Protein AF-A0A534JUA4-F1 (afdb_monomer)

Structure (mmCIF, N/CA/C/O backbone):
data_AF-A0A534JUA4-F1
#
_entry.id   AF-A0A534JUA4-F1
#
loop_
_atom_site.group_PDB
_atom_site.id
_atom_site.type_symbol
_atom_site.label_atom_id
_atom_site.label_alt_id
_atom_site.label_comp_id
_atom_site.label_asym_id
_atom_site.label_entity_id
_atom_site.label_seq_id
_atom_site.pdbx_PDB_ins_code
_atom_site.Cartn_x
_atom_site.Cartn_y
_atom_site.Cartn_z
_atom_site.occupancy
_atom_site.B_iso_or_equiv
_atom_site.auth_seq_id
_atom_site.auth_comp_id
_atom_site.auth_asym_id
_atom_site.auth_atom_id
_atom_site.pdbx_PDB_model_num
ATOM 1 N N . MET A 1 1 ? 5.438 14.886 -28.479 1.00 72.62 1 MET A N 1
ATOM 2 C CA . MET A 1 1 ? 5.890 15.123 -27.089 1.00 72.62 1 MET A CA 1
ATOM 3 C C . MET A 1 1 ? 7.106 14.245 -26.799 1.00 72.62 1 MET A C 1
ATOM 5 O O . MET A 1 1 ? 7.189 13.175 -27.398 1.00 72.62 1 MET A O 1
ATOM 9 N N . PRO A 1 2 ? 8.069 14.677 -25.967 1.00 80.88 2 PRO A N 1
ATOM 10 C CA . PRO A 1 2 ? 9.257 13.882 -25.659 1.00 80.88 2 PRO A CA 1
ATOM 11 C C . PRO A 1 2 ? 8.906 12.645 -24.820 1.00 80.88 2 PRO A C 1
ATOM 13 O O . PRO A 1 2 ? 8.233 12.745 -23.797 1.00 80.88 2 PRO A O 1
ATOM 16 N N . THR A 1 3 ? 9.376 11.471 -25.246 1.00 84.75 3 THR A N 1
ATOM 17 C CA . THR A 1 3 ? 9.171 10.215 -24.513 1.00 84.75 3 THR A CA 1
ATOM 18 C C . THR A 1 3 ? 10.083 10.154 -23.291 1.00 84.75 3 THR A C 1
ATOM 20 O O . THR A 1 3 ? 11.308 10.143 -23.425 1.00 84.75 3 THR A O 1
ATOM 23 N N . ARG A 1 4 ? 9.481 10.049 -22.107 1.00 88.88 4 ARG A N 1
ATOM 24 C CA . ARG A 1 4 ? 10.175 9.833 -20.835 1.00 88.88 4 ARG A CA 1
ATOM 25 C C . ARG A 1 4 ? 10.671 8.388 -20.744 1.00 88.88 4 ARG A C 1
ATOM 27 O O . ARG A 1 4 ? 9.930 7.453 -21.040 1.00 88.88 4 ARG A O 1
ATOM 34 N N . ARG A 1 5 ? 11.939 8.185 -20.376 1.00 90.75 5 ARG A N 1
ATOM 35 C CA . ARG A 1 5 ? 12.562 6.850 -20.263 1.00 90.75 5 ARG A CA 1
ATOM 36 C C . ARG A 1 5 ? 13.295 6.715 -18.935 1.00 90.75 5 ARG A C 1
ATOM 38 O O . ARG A 1 5 ? 13.935 7.659 -18.495 1.00 90.75 5 ARG A O 1
ATOM 45 N N . SER A 1 6 ? 13.267 5.538 -18.316 1.00 93.81 6 SER A N 1
ATOM 46 C CA . SER A 1 6 ? 13.980 5.270 -17.058 1.00 93.81 6 SER A CA 1
ATOM 47 C C . SER A 1 6 ? 15.340 4.604 -17.281 1.00 93.81 6 SER A C 1
ATOM 49 O O . SER A 1 6 ? 15.489 3.737 -18.143 1.00 93.81 6 SER A O 1
ATOM 51 N N . CYS A 1 7 ? 16.326 4.945 -16.453 1.00 95.06 7 CYS A N 1
ATOM 52 C CA . CYS A 1 7 ? 17.638 4.300 -16.440 1.00 95.06 7 CYS A CA 1
ATOM 53 C C . CYS A 1 7 ? 17.582 2.913 -15.783 1.00 95.06 7 CYS A C 1
ATOM 55 O O . CYS A 1 7 ? 17.207 2.788 -14.618 1.00 95.06 7 CYS A O 1
ATOM 57 N N . SER A 1 8 ? 18.068 1.886 -16.481 1.00 94.00 8 SER A N 1
ATOM 58 C CA . SER A 1 8 ? 18.080 0.488 -16.030 1.00 94.00 8 SER A CA 1
ATOM 59 C C . SER A 1 8 ? 18.974 0.226 -14.811 1.00 94.00 8 SER A C 1
ATOM 61 O O . SER A 1 8 ? 18.826 -0.802 -14.160 1.00 94.00 8 SER A O 1
ATOM 63 N N . PHE A 1 9 ? 19.914 1.125 -14.496 1.00 95.06 9 PHE A N 1
ATOM 64 C CA . PHE A 1 9 ? 20.824 0.956 -13.357 1.00 95.06 9 PHE A CA 1
ATOM 65 C C . PHE A 1 9 ? 20.400 1.772 -12.133 1.00 95.06 9 PHE A C 1
ATOM 67 O O . PHE A 1 9 ? 20.195 1.221 -11.057 1.00 95.06 9 PHE A O 1
ATOM 74 N N . CYS A 1 10 ? 20.289 3.097 -12.266 1.00 93.44 10 CYS A N 1
ATOM 75 C CA . CYS A 1 10 ? 19.998 3.950 -11.114 1.00 93.44 10 CYS A CA 1
ATOM 76 C C . CYS A 1 10 ? 18.503 4.108 -10.819 1.00 93.44 10 CYS A C 1
ATOM 78 O O . CYS A 1 10 ? 18.167 4.445 -9.686 1.00 93.44 10 CYS A O 1
ATOM 80 N N . GLY A 1 11 ? 17.631 3.854 -11.800 1.00 91.88 11 GLY A N 1
ATOM 81 C CA . GLY A 1 11 ? 16.183 4.056 -11.702 1.00 91.88 11 GLY A CA 1
ATOM 82 C C . GLY A 1 11 ? 15.712 5.491 -11.958 1.00 91.88 11 GLY A C 1
ATOM 83 O O . GLY A 1 11 ? 14.512 5.718 -12.012 1.00 91.88 11 GLY A O 1
ATOM 84 N N . ASN A 1 12 ? 16.623 6.452 -12.149 1.00 91.81 12 ASN A N 1
ATOM 85 C CA . ASN A 1 12 ? 16.248 7.839 -12.441 1.00 91.81 12 ASN A CA 1
ATOM 86 C C . ASN A 1 12 ? 15.693 7.985 -13.862 1.00 91.81 12 ASN A C 1
ATOM 88 O O . ASN A 1 12 ? 16.069 7.233 -14.768 1.00 91.81 12 ASN A O 1
ATOM 92 N N . GLU A 1 13 ? 14.858 9.002 -14.052 1.00 92.31 13 GLU A N 1
ATOM 93 C CA . GLU A 1 13 ? 14.404 9.436 -15.367 1.00 92.31 13 GLU A CA 1
ATOM 94 C C . GLU A 1 13 ? 15.584 9.959 -16.205 1.00 92.31 13 GLU A C 1
ATOM 96 O O . GLU A 1 13 ? 16.518 10.582 -15.693 1.00 92.31 13 GLU A O 1
ATOM 101 N N . ILE A 1 14 ? 15.579 9.619 -17.490 1.00 92.88 14 ILE A N 1
ATOM 102 C CA . ILE A 1 14 ? 16.557 10.052 -18.479 1.00 92.88 14 ILE A CA 1
ATOM 103 C C . ILE A 1 14 ? 15.970 11.264 -19.191 1.00 92.88 14 ILE A C 1
ATOM 105 O O . ILE A 1 14 ? 14.904 11.162 -19.799 1.00 92.88 14 ILE A O 1
ATOM 109 N N . GLU A 1 15 ? 16.702 12.375 -19.149 1.00 89.56 15 GLU A N 1
ATOM 110 C CA . GLU A 1 15 ? 16.367 13.577 -19.909 1.00 89.56 15 GLU A CA 1
ATOM 111 C C . GLU A 1 15 ? 16.226 13.230 -21.405 1.00 89.56 15 GLU A C 1
ATOM 113 O O . GLU A 1 15 ? 17.128 12.590 -21.968 1.00 89.56 15 GLU A O 1
ATOM 118 N N . PRO A 1 16 ? 15.121 13.603 -22.074 1.00 91.25 16 PRO A N 1
ATOM 119 C CA . PRO A 1 16 ? 14.934 13.330 -23.493 1.00 91.25 16 PRO A CA 1
ATOM 120 C C . PRO A 1 16 ? 16.101 13.872 -24.329 1.00 91.25 16 PRO A C 1
ATOM 122 O O . PRO A 1 16 ? 16.577 14.984 -24.134 1.00 91.25 16 PRO A O 1
ATOM 125 N N . GLY A 1 17 ? 16.593 13.054 -25.262 1.00 88.81 17 GLY A N 1
ATOM 126 C CA . GLY A 1 17 ? 17.782 13.376 -26.062 1.00 88.81 17 GLY A CA 1
ATOM 127 C C . GLY A 1 17 ? 19.120 13.099 -25.363 1.00 88.81 17 GLY A C 1
ATOM 128 O O . GLY A 1 17 ? 20.167 13.237 -25.989 1.00 88.81 17 GLY A O 1
ATOM 129 N N . THR A 1 18 ? 19.105 12.648 -24.105 1.00 89.81 18 THR A N 1
ATOM 130 C CA . THR A 1 18 ? 20.302 12.265 -23.344 1.00 89.81 18 THR A CA 1
ATOM 131 C C . THR A 1 18 ? 20.335 10.756 -23.080 1.00 89.81 18 THR A C 1
ATOM 133 O O . THR A 1 18 ? 19.339 10.043 -23.190 1.00 89.81 18 THR A O 1
ATOM 136 N N . GLY A 1 19 ? 21.512 10.249 -22.715 1.00 90.94 19 GLY A N 1
ATOM 137 C CA . GLY A 1 19 ? 21.714 8.862 -22.313 1.00 90.94 19 GLY A CA 1
ATOM 138 C C . GLY A 1 19 ? 22.232 7.969 -23.437 1.00 90.94 19 GLY A C 1
ATOM 139 O O . GLY A 1 19 ? 22.626 8.426 -24.507 1.00 90.94 19 GLY A O 1
ATOM 140 N N . LYS A 1 20 ? 22.311 6.668 -23.153 1.00 92.56 20 LYS A N 1
ATOM 141 C CA . LYS A 1 20 ? 22.813 5.647 -24.081 1.00 92.56 20 LYS A CA 1
ATOM 142 C C . LYS A 1 20 ? 21.958 4.393 -24.001 1.00 92.56 20 LYS A C 1
ATOM 144 O O . LYS A 1 20 ? 21.591 3.963 -22.909 1.00 92.56 20 LYS A O 1
ATOM 149 N N . MET A 1 21 ? 21.702 3.791 -25.155 1.00 94.31 21 MET A N 1
ATOM 150 C CA . MET A 1 21 ? 21.074 2.481 -25.268 1.00 94.31 21 MET A CA 1
ATOM 151 C C . MET A 1 21 ? 22.160 1.439 -25.532 1.00 94.31 21 MET A C 1
ATOM 153 O O . MET A 1 21 ? 22.978 1.605 -26.433 1.00 94.31 21 MET A O 1
ATOM 157 N N . PHE A 1 22 ? 22.188 0.386 -24.728 1.00 94.69 22 PHE A N 1
ATOM 158 C CA . PHE A 1 22 ? 23.098 -0.738 -24.883 1.00 94.69 22 PHE A CA 1
ATOM 159 C C . PHE A 1 22 ? 22.281 -2.010 -25.058 1.00 94.69 22 PHE A C 1
ATOM 161 O O . PHE A 1 22 ? 21.467 -2.346 -24.202 1.00 94.69 22 PHE A O 1
ATOM 168 N N . ILE A 1 23 ? 22.506 -2.710 -26.162 1.00 95.44 23 ILE A N 1
ATOM 169 C CA . ILE A 1 23 ? 21.806 -3.947 -26.499 1.00 95.44 23 ILE A CA 1
ATOM 170 C C . ILE A 1 23 ? 22.792 -5.089 -26.290 1.00 95.44 23 ILE A C 1
ATOM 172 O O . ILE A 1 23 ? 23.900 -5.071 -26.830 1.00 95.44 23 ILE A O 1
ATOM 176 N N . ARG A 1 24 ? 22.416 -6.066 -25.470 1.00 94.00 24 ARG A N 1
ATOM 177 C CA . ARG A 1 24 ? 23.224 -7.271 -25.285 1.00 94.00 24 ARG A CA 1
ATOM 178 C C . ARG A 1 24 ? 23.037 -8.247 -26.447 1.00 94.00 24 ARG A C 1
ATOM 180 O O . ARG A 1 24 ? 22.079 -8.157 -27.203 1.00 94.00 24 ARG A O 1
ATOM 187 N N . LYS A 1 25 ? 23.934 -9.234 -26.545 1.00 94.94 25 LYS A N 1
ATOM 188 C CA . LYS A 1 25 ? 23.868 -10.304 -27.559 1.00 94.94 25 LYS A CA 1
ATOM 189 C C . LYS A 1 25 ? 22.566 -11.117 -27.499 1.00 94.94 25 LYS A C 1
ATOM 191 O O . LYS A 1 25 ? 22.116 -11.603 -28.522 1.00 94.94 25 LYS A O 1
ATOM 196 N N . ASP A 1 26 ? 21.970 -11.233 -26.317 1.00 95.38 26 ASP A N 1
ATOM 197 C CA . ASP A 1 26 ? 20.676 -11.876 -26.053 1.00 95.38 26 ASP A CA 1
ATOM 198 C C . ASP A 1 26 ? 19.458 -11.006 -26.421 1.00 95.38 26 ASP A C 1
ATOM 200 O O . ASP A 1 26 ? 18.326 -11.421 -26.211 1.00 95.38 26 ASP A O 1
ATOM 204 N N . GLY A 1 27 ? 19.663 -9.795 -26.950 1.00 94.44 27 GLY A N 1
ATOM 205 C CA . GLY A 1 27 ? 18.584 -8.868 -27.304 1.00 94.44 27 GLY A CA 1
ATOM 206 C C . GLY A 1 27 ? 18.078 -8.012 -26.140 1.00 94.44 27 GLY A C 1
ATOM 207 O O . GLY A 1 27 ? 17.308 -7.080 -26.361 1.00 94.44 27 GLY A O 1
ATOM 208 N N . THR A 1 28 ? 18.543 -8.253 -24.909 1.00 94.00 28 THR A N 1
ATOM 209 C CA . THR A 1 28 ? 18.190 -7.424 -23.748 1.00 94.00 28 THR A CA 1
ATOM 210 C C . THR A 1 28 ? 18.669 -5.983 -23.936 1.00 94.00 28 THR A C 1
ATOM 212 O O . THR A 1 28 ? 19.861 -5.732 -24.145 1.00 94.00 28 THR A O 1
ATOM 215 N N . VAL A 1 29 ? 17.741 -5.030 -23.815 1.00 95.00 29 VAL A N 1
ATOM 216 C CA . VAL A 1 29 ? 18.000 -3.593 -23.963 1.00 95.00 29 VAL A CA 1
ATOM 217 C C . VAL A 1 29 ? 18.197 -2.945 -22.594 1.00 95.00 29 VAL A C 1
ATOM 219 O O . VAL A 1 29 ? 17.333 -3.015 -21.724 1.00 95.00 29 VAL A O 1
ATOM 222 N N . PHE A 1 30 ? 19.319 -2.252 -22.420 1.00 94.56 30 PHE A N 1
ATOM 223 C CA . PHE A 1 30 ? 19.604 -1.426 -21.252 1.00 94.56 30 PHE A CA 1
ATOM 224 C C . PHE A 1 30 ? 19.698 0.047 -21.628 1.00 94.56 30 PHE A C 1
ATOM 226 O O . PHE A 1 30 ? 20.390 0.428 -22.571 1.00 94.56 30 PHE A O 1
ATOM 233 N N . LEU A 1 31 ? 19.031 0.889 -20.845 1.00 95.44 31 LEU A N 1
ATOM 234 C CA . LEU A 1 31 ? 19.052 2.340 -20.980 1.00 95.44 31 LEU A CA 1
ATOM 235 C C . LEU A 1 31 ? 19.869 2.940 -19.836 1.00 95.44 31 LEU A C 1
ATOM 237 O O . LEU A 1 31 ? 19.619 2.662 -18.664 1.00 95.44 31 LEU A O 1
ATOM 241 N N . PHE A 1 32 ? 20.843 3.782 -20.161 1.00 96.00 32 PHE A N 1
ATOM 242 C CA . PHE A 1 32 ? 21.716 4.423 -19.184 1.00 96.00 32 PHE A CA 1
ATOM 243 C C . PHE A 1 32 ? 21.595 5.942 -19.257 1.00 96.00 32 PHE A C 1
ATOM 245 O O . PHE A 1 32 ? 21.777 6.521 -20.324 1.00 96.00 32 PHE A O 1
ATOM 252 N N . CYS A 1 33 ? 21.383 6.599 -18.113 1.00 94.75 33 CYS A N 1
ATOM 253 C CA . CYS A 1 33 ? 21.399 8.065 -18.030 1.00 94.75 33 CYS A CA 1
ATOM 254 C C . CYS A 1 33 ? 22.810 8.659 -18.186 1.00 94.75 33 CYS A C 1
ATOM 256 O O . CYS A 1 33 ? 22.963 9.782 -18.646 1.00 94.75 33 CYS A O 1
ATOM 258 N N . SER A 1 34 ? 23.858 7.922 -17.793 1.00 94.00 34 SER A N 1
ATOM 259 C CA . SER A 1 34 ? 25.238 8.419 -17.777 1.00 94.00 34 SER A CA 1
ATOM 260 C C . SER A 1 34 ? 26.276 7.302 -17.898 1.00 94.00 34 SER A C 1
ATOM 262 O O . SER A 1 34 ? 26.004 6.127 -17.625 1.00 94.00 34 SER A O 1
ATOM 264 N N . HIS A 1 35 ? 27.515 7.679 -18.235 1.00 94.31 35 HIS A N 1
ATOM 265 C CA . HIS A 1 35 ? 28.651 6.751 -18.298 1.00 94.31 35 HIS A CA 1
ATOM 266 C C . HIS A 1 35 ? 28.963 6.092 -16.940 1.00 94.31 35 HIS A C 1
ATOM 268 O O . HIS A 1 35 ? 29.442 4.956 -16.900 1.00 94.31 35 HIS A O 1
ATOM 274 N N . LYS A 1 36 ? 28.630 6.757 -15.822 1.00 94.00 36 LYS A N 1
ATOM 275 C CA . LYS A 1 36 ? 28.733 6.192 -14.467 1.00 94.00 36 LYS A CA 1
ATOM 276 C C . LYS A 1 36 ? 27.858 4.948 -14.318 1.00 94.00 36 LYS A C 1
ATOM 278 O O . LYS A 1 36 ? 28.317 3.938 -13.791 1.00 94.00 36 LYS A O 1
ATOM 283 N N . CYS A 1 37 ? 26.614 5.006 -14.789 1.00 95.44 37 CYS A N 1
ATOM 284 C CA . CYS A 1 37 ? 25.688 3.875 -14.726 1.00 95.44 37 CYS A CA 1
ATOM 285 C C . CYS A 1 37 ? 26.141 2.730 -15.637 1.00 95.44 37 CYS A C 1
ATOM 287 O O . CYS A 1 37 ? 26.177 1.579 -15.208 1.00 95.44 37 CYS A O 1
ATOM 289 N N . GLN A 1 38 ? 26.578 3.061 -16.855 1.00 95.12 38 GLN A N 1
ATOM 290 C CA . GLN A 1 38 ? 27.098 2.081 -17.808 1.00 95.12 38 GLN A CA 1
ATOM 291 C C . GLN A 1 38 ? 28.329 1.344 -17.261 1.00 95.12 38 GLN A C 1
ATOM 293 O O . GLN A 1 38 ? 28.382 0.119 -17.295 1.00 95.12 38 GLN A O 1
ATOM 298 N N . SER A 1 39 ? 29.314 2.073 -16.730 1.00 95.88 39 SER A N 1
ATOM 299 C CA . SER A 1 39 ? 30.548 1.470 -16.214 1.00 95.88 39 SER A CA 1
ATOM 300 C C . SER A 1 39 ? 30.298 0.616 -14.971 1.00 95.88 39 SER A C 1
ATOM 302 O O . SER A 1 39 ? 30.873 -0.463 -14.855 1.00 95.88 39 SER A O 1
ATOM 304 N N . ASN A 1 40 ? 29.409 1.046 -14.069 1.00 95.50 40 ASN A N 1
ATOM 305 C CA . ASN A 1 40 ? 29.069 0.243 -12.894 1.00 95.50 40 ASN A CA 1
ATOM 306 C C . ASN A 1 40 ? 28.395 -1.080 -13.269 1.00 95.50 40 ASN A C 1
ATOM 308 O O . ASN A 1 40 ? 28.746 -2.103 -12.689 1.00 95.50 40 ASN A O 1
ATOM 312 N N . MET A 1 41 ? 27.476 -1.070 -14.239 1.00 94.25 41 MET A N 1
ATOM 313 C CA . MET A 1 41 ? 26.764 -2.285 -14.636 1.00 94.25 41 MET A CA 1
ATOM 314 C C . MET A 1 41 ? 27.603 -3.193 -15.543 1.00 94.25 41 MET A C 1
ATOM 316 O O . MET A 1 41 ? 27.669 -4.391 -15.303 1.00 94.25 41 MET A O 1
ATOM 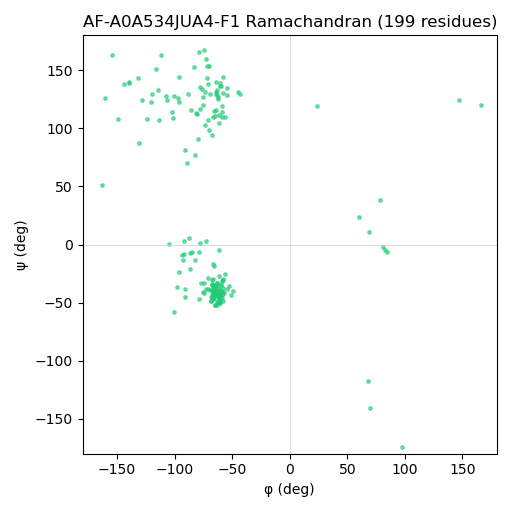320 N N . LEU A 1 42 ? 28.252 -2.637 -16.572 1.00 93.31 42 LEU A N 1
ATOM 321 C CA . LEU A 1 42 ? 28.912 -3.432 -17.616 1.00 93.31 42 LEU A CA 1
ATOM 322 C C . LEU A 1 42 ? 30.377 -3.754 -17.316 1.00 93.31 42 LEU A C 1
ATOM 324 O O . LEU A 1 42 ? 30.829 -4.842 -17.645 1.00 93.31 42 LEU A O 1
ATOM 328 N N . LYS A 1 43 ? 31.132 -2.813 -16.732 1.00 92.81 43 LYS A N 1
ATOM 329 C CA . LYS A 1 43 ? 32.568 -3.014 -16.461 1.00 92.81 43 LYS A CA 1
ATOM 330 C C . LYS A 1 43 ? 32.799 -3.603 -15.075 1.00 92.81 43 LYS A C 1
ATOM 332 O O . LYS A 1 43 ? 33.599 -4.512 -14.923 1.00 92.81 43 LYS A O 1
ATOM 337 N N . LEU A 1 44 ? 32.107 -3.066 -14.070 1.00 94.19 44 LEU A N 1
ATOM 338 C CA . LEU A 1 44 ? 32.290 -3.463 -12.670 1.00 94.19 44 LEU A CA 1
ATOM 339 C C . LEU A 1 44 ? 31.322 -4.563 -12.214 1.00 94.19 44 LEU A C 1
ATOM 341 O O . LEU A 1 44 ? 31.465 -5.046 -11.096 1.00 94.19 44 LEU A O 1
ATOM 345 N N . GLY A 1 45 ? 30.319 -4.922 -13.024 1.00 93.00 45 GLY A N 1
ATOM 346 C CA . GLY A 1 45 ? 29.350 -5.970 -12.686 1.00 93.00 45 GLY A CA 1
ATOM 347 C C . GLY A 1 45 ? 28.541 -5.693 -11.414 1.00 93.00 45 GLY A C 1
ATOM 348 O O . GLY A 1 45 ? 28.068 -6.625 -10.766 1.00 93.00 45 GLY A O 1
ATOM 349 N N . ARG A 1 46 ? 28.395 -4.424 -11.008 1.00 94.94 46 ARG A N 1
ATOM 350 C CA . ARG A 1 46 ? 27.643 -4.076 -9.798 1.00 94.94 46 ARG A CA 1
ATOM 351 C C . ARG A 1 46 ? 26.156 -4.302 -10.029 1.00 94.94 46 ARG A C 1
ATOM 353 O O . ARG A 1 46 ? 25.605 -3.905 -11.052 1.00 94.94 46 ARG A O 1
ATOM 360 N N . VAL A 1 47 ? 25.493 -4.864 -9.025 1.00 93.56 47 VAL A N 1
ATOM 361 C CA . VAL A 1 47 ? 24.040 -5.034 -9.023 1.00 93.56 47 VAL A CA 1
ATOM 362 C C . VAL A 1 47 ? 23.392 -3.776 -8.425 1.00 93.56 47 VAL A C 1
ATOM 364 O O . VAL A 1 47 ? 23.782 -3.365 -7.324 1.00 93.56 47 VAL A O 1
ATOM 367 N N . PRO A 1 48 ? 22.386 -3.160 -9.084 1.00 93.88 48 PRO A N 1
ATOM 368 C CA . PRO A 1 48 ? 21.674 -1.994 -8.553 1.00 93.88 48 PRO A CA 1
ATOM 369 C C . PRO A 1 48 ? 21.173 -2.209 -7.124 1.00 93.88 48 PRO A C 1
ATOM 371 O O . PRO A 1 48 ? 21.387 -1.378 -6.250 1.00 93.88 48 PRO A O 1
ATOM 374 N N . ARG A 1 49 ? 20.614 -3.392 -6.851 1.00 92.38 49 ARG A N 1
ATOM 375 C CA . ARG A 1 49 ? 20.070 -3.780 -5.544 1.00 92.38 49 ARG A CA 1
ATOM 376 C C . ARG A 1 49 ? 21.069 -3.678 -4.385 1.00 92.38 49 ARG A C 1
ATOM 378 O O . ARG A 1 49 ? 20.633 -3.509 -3.255 1.00 92.38 49 ARG A O 1
ATOM 385 N N . TRP A 1 50 ? 22.374 -3.761 -4.642 1.00 93.00 50 TRP A N 1
ATOM 386 C CA . TRP A 1 50 ? 23.430 -3.643 -3.624 1.00 93.00 50 TRP A CA 1
ATOM 387 C C . TRP A 1 50 ? 24.155 -2.296 -3.655 1.00 93.00 50 TRP A C 1
ATOM 389 O O . TRP A 1 50 ? 25.078 -2.066 -2.880 1.00 93.00 50 TRP A O 1
ATOM 399 N N . THR A 1 51 ? 23.761 -1.395 -4.555 1.00 94.44 51 THR A N 1
ATOM 400 C CA . THR A 1 51 ? 24.438 -0.118 -4.767 1.00 94.44 51 THR A CA 1
ATOM 401 C C . THR A 1 51 ? 23.659 1.009 -4.067 1.00 94.44 51 THR A C 1
ATOM 403 O O . THR A 1 51 ? 22.606 1.399 -4.581 1.00 94.44 51 THR A O 1
ATOM 406 N N . PRO A 1 52 ? 24.162 1.593 -2.954 1.00 91.12 52 PRO A N 1
ATOM 407 C CA . PRO A 1 52 ? 23.357 2.403 -2.025 1.00 91.12 52 PRO A CA 1
ATOM 408 C C . PRO A 1 52 ? 22.650 3.626 -2.614 1.00 91.12 52 PRO A C 1
ATOM 410 O O . PRO A 1 52 ? 21.592 4.040 -2.145 1.00 91.12 52 PRO A O 1
ATOM 413 N N . TRP A 1 53 ? 23.242 4.224 -3.647 1.00 90.56 53 TRP A N 1
ATOM 414 C CA . TRP A 1 53 ? 22.735 5.444 -4.273 1.00 90.56 53 TRP A CA 1
ATOM 415 C C . TRP A 1 53 ? 21.670 5.190 -5.345 1.00 90.56 53 TRP A C 1
ATOM 417 O O . TRP A 1 53 ? 21.099 6.144 -5.866 1.00 90.56 53 TRP A O 1
ATOM 427 N N . THR A 1 54 ? 21.408 3.932 -5.701 1.00 94.06 54 THR A N 1
ATOM 428 C CA . THR A 1 54 ? 20.376 3.593 -6.686 1.00 94.06 54 THR A CA 1
ATOM 429 C C . THR A 1 54 ? 19.000 3.535 -6.031 1.00 94.06 54 THR A C 1
ATOM 431 O O . THR A 1 54 ? 18.862 3.198 -4.852 1.00 94.06 54 THR A O 1
ATOM 434 N N . GLN A 1 55 ? 17.953 3.801 -6.811 1.00 93.62 55 GLN A N 1
ATOM 435 C CA . GLN A 1 55 ? 16.582 3.645 -6.330 1.00 93.62 55 GLN A CA 1
ATOM 436 C C . GLN A 1 55 ? 16.258 2.185 -5.984 1.00 93.62 55 GLN A C 1
ATOM 438 O O . GLN A 1 55 ? 15.531 1.929 -5.029 1.00 93.62 55 GLN A O 1
ATOM 443 N N . ALA A 1 56 ? 16.836 1.219 -6.708 1.00 91.88 56 ALA A N 1
ATOM 444 C CA . ALA A 1 56 ? 16.641 -0.207 -6.445 1.00 91.88 56 ALA A CA 1
ATOM 445 C C . ALA A 1 56 ? 17.121 -0.615 -5.041 1.00 91.88 56 ALA A C 1
ATOM 447 O O . ALA A 1 56 ? 16.434 -1.371 -4.357 1.00 91.88 56 ALA A O 1
ATOM 448 N N . PHE A 1 57 ? 18.262 -0.083 -4.589 1.00 93.69 57 PHE A N 1
ATOM 449 C CA . PHE A 1 57 ? 18.735 -0.294 -3.220 1.00 93.69 57 PHE A CA 1
ATOM 450 C C . PHE A 1 57 ? 17.800 0.347 -2.194 1.00 93.69 57 PHE A C 1
ATOM 452 O O . PHE A 1 57 ? 17.432 -0.300 -1.219 1.00 93.69 57 PHE A O 1
ATOM 459 N N . ARG A 1 58 ? 17.377 1.598 -2.420 1.00 91.94 58 ARG A N 1
ATOM 460 C CA . ARG A 1 58 ? 16.456 2.303 -1.512 1.00 91.94 58 ARG A CA 1
ATOM 461 C C . ARG A 1 58 ? 15.135 1.548 -1.339 1.00 91.94 58 ARG A C 1
ATOM 463 O O . ARG A 1 58 ? 14.700 1.348 -0.209 1.00 91.94 58 ARG A O 1
ATOM 470 N N . ARG A 1 59 ? 14.573 1.038 -2.443 1.00 89.62 59 ARG A N 1
ATOM 471 C CA . ARG A 1 59 ? 13.376 0.179 -2.451 1.00 89.62 59 ARG A CA 1
ATOM 472 C C . ARG A 1 59 ? 13.600 -1.124 -1.681 1.00 89.62 59 ARG A C 1
ATOM 474 O O . ARG A 1 59 ? 12.773 -1.486 -0.856 1.00 89.62 59 ARG A O 1
ATOM 481 N N . ALA A 1 60 ? 14.730 -1.801 -1.897 1.00 88.69 60 ALA A N 1
ATOM 482 C CA . ALA A 1 60 ? 15.061 -3.034 -1.177 1.00 88.69 60 ALA A CA 1
ATOM 483 C C . ALA A 1 60 ? 15.309 -2.811 0.327 1.00 88.69 60 ALA A C 1
ATOM 485 O O . ALA A 1 60 ? 15.057 -3.707 1.124 1.00 88.69 60 ALA A O 1
ATOM 486 N N . ALA A 1 61 ? 15.787 -1.626 0.710 1.00 86.62 61 ALA A N 1
ATOM 487 C CA . ALA A 1 61 ? 16.042 -1.232 2.093 1.00 86.62 61 ALA A CA 1
ATOM 488 C C . ALA A 1 61 ? 14.812 -0.630 2.805 1.00 86.62 61 ALA A C 1
ATOM 490 O O . ALA A 1 61 ? 14.955 -0.120 3.915 1.00 86.62 61 ALA A O 1
ATOM 491 N N . GLY A 1 62 ? 13.632 -0.619 2.171 1.00 82.25 62 GLY A N 1
ATOM 492 C CA . GLY A 1 62 ? 12.408 -0.037 2.739 1.00 82.25 62 GLY A CA 1
ATOM 493 C C . GLY A 1 62 ? 12.429 1.491 2.877 1.00 82.25 62 GLY A C 1
ATOM 494 O O . GLY A 1 62 ? 11.546 2.066 3.503 1.00 82.25 62 GLY A O 1
ATOM 495 N N . ARG A 1 63 ? 13.422 2.173 2.292 1.00 68.50 63 ARG A N 1
ATOM 496 C CA . ARG A 1 63 ? 13.517 3.638 2.278 1.00 68.50 63 ARG A CA 1
ATOM 497 C C . ARG A 1 63 ? 12.827 4.156 1.022 1.00 68.50 63 ARG A C 1
ATOM 499 O O . ARG A 1 63 ? 13.478 4.399 0.007 1.00 68.50 63 ARG A O 1
ATOM 506 N N . VAL A 1 64 ? 11.506 4.270 1.059 1.00 58.81 64 VAL A N 1
ATOM 507 C CA . VAL A 1 64 ? 10.745 4.891 -0.030 1.00 58.81 64 VAL A CA 1
ATOM 508 C C . VAL A 1 64 ? 10.887 6.408 0.103 1.00 58.81 64 VAL A C 1
ATOM 510 O O . VAL A 1 64 ? 10.494 6.983 1.108 1.00 58.81 64 VAL A O 1
ATOM 513 N N . THR A 1 65 ? 11.494 7.059 -0.887 1.00 46.34 65 THR A N 1
ATOM 514 C CA . THR A 1 65 ? 11.328 8.503 -1.092 1.00 46.34 65 THR A CA 1
ATOM 515 C C . THR A 1 65 ? 10.067 8.681 -1.934 1.00 46.34 65 THR A C 1
ATOM 517 O O . THR A 1 65 ? 10.046 8.191 -3.062 1.00 46.34 65 THR A O 1
ATOM 520 N N . GLU A 1 66 ? 9.033 9.323 -1.386 1.00 44.19 66 GLU A N 1
ATOM 521 C CA . GLU A 1 66 ? 7.709 9.546 -2.007 1.00 44.19 66 GLU A CA 1
ATOM 522 C C . GLU A 1 66 ? 7.731 10.379 -3.308 1.00 44.19 66 GLU A C 1
ATOM 524 O O . GLU A 1 66 ? 6.719 10.513 -3.987 1.00 44.19 66 GLU A O 1
ATOM 529 N N . GLU A 1 67 ? 8.879 10.904 -3.727 1.00 45.66 67 GLU A N 1
ATOM 530 C CA . GLU A 1 67 ? 8.992 11.775 -4.898 1.00 45.66 67 GLU A CA 1
ATOM 531 C C . GLU A 1 67 ? 9.239 10.982 -6.192 1.00 45.66 67 GLU A C 1
ATOM 533 O O . GLU A 1 67 ? 10.331 11.004 -6.759 1.00 45.66 67 GLU A O 1
ATOM 538 N N . ALA A 1 68 ? 8.230 10.241 -6.653 1.00 42.84 68 ALA A N 1
ATOM 539 C CA . ALA A 1 68 ? 8.114 9.808 -8.052 1.00 42.84 68 ALA A CA 1
ATOM 540 C C . ALA A 1 68 ? 6.682 9.350 -8.384 1.00 42.84 68 ALA A C 1
ATOM 542 O O . ALA A 1 68 ? 6.483 8.260 -8.915 1.00 42.84 68 ALA A O 1
ATOM 543 N N . VAL A 1 69 ? 5.676 10.171 -8.078 1.00 39.59 69 VAL A N 1
ATOM 544 C CA . VAL A 1 69 ? 4.353 10.053 -8.706 1.00 39.59 69 VAL A CA 1
ATOM 545 C C . VAL A 1 69 ? 3.935 11.438 -9.183 1.00 39.59 69 VAL A C 1
ATOM 547 O O . VAL A 1 69 ? 3.279 12.187 -8.471 1.00 39.59 69 VAL A O 1
ATOM 550 N N . VAL A 1 70 ? 4.334 11.787 -10.406 1.00 34.44 70 VAL A N 1
ATOM 551 C CA . VAL A 1 70 ? 3.572 12.748 -11.205 1.00 34.44 70 VAL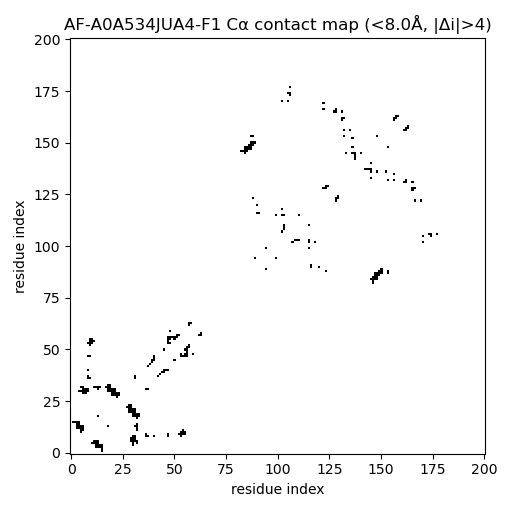 A CA 1
ATOM 552 C C . VAL A 1 70 ? 3.246 12.061 -12.521 1.00 34.44 70 VAL A C 1
ATOM 554 O O . VAL A 1 70 ? 4.114 11.772 -13.343 1.00 34.44 70 VAL A O 1
ATOM 557 N N . VAL A 1 71 ? 1.968 11.729 -12.632 1.00 37.62 71 VAL A N 1
ATOM 558 C CA . VAL A 1 71 ? 1.281 11.175 -13.791 1.00 37.62 71 VAL A CA 1
ATOM 559 C C . VAL A 1 71 ? 1.407 12.148 -14.966 1.00 37.62 71 VAL A C 1
ATOM 561 O O . VAL A 1 71 ? 1.193 13.344 -14.800 1.00 37.62 71 VAL A O 1
ATOM 564 N N . THR A 1 72 ? 1.695 11.638 -16.162 1.00 33.16 72 THR A N 1
ATOM 565 C CA . THR A 1 72 ? 1.106 12.203 -17.385 1.00 33.16 72 THR A CA 1
ATOM 566 C C . THR A 1 72 ? 0.492 11.058 -18.176 1.00 33.16 72 THR A C 1
ATOM 568 O O . THR A 1 72 ? 1.128 10.030 -18.404 1.00 33.16 72 THR A O 1
ATOM 571 N N . GLU A 1 73 ? -0.795 11.236 -18.453 1.00 48.25 73 GLU A N 1
ATOM 572 C CA . GLU A 1 73 ? -1.715 10.343 -19.142 1.00 48.25 73 GLU A CA 1
ATOM 573 C C . GLU A 1 73 ? -1.270 10.049 -20.580 1.00 48.25 73 GLU A C 1
ATOM 575 O O . GLU A 1 73 ? -0.800 10.942 -21.278 1.00 48.25 73 GLU A O 1
ATOM 580 N N . GLU A 1 74 ? -1.406 8.789 -21.000 1.00 39.12 74 GLU A N 1
ATOM 581 C CA . GLU A 1 74 ? -2.234 8.325 -22.131 1.00 39.12 74 GLU A CA 1
ATOM 582 C C . GLU A 1 74 ? -1.839 6.875 -22.482 1.00 39.12 74 GLU A C 1
ATOM 584 O O . GLU A 1 74 ? -0.684 6.552 -22.759 1.00 39.12 74 GLU A O 1
ATOM 589 N N . ALA A 1 75 ? -2.820 5.976 -22.383 1.00 45.94 75 ALA A N 1
ATOM 590 C CA . ALA A 1 75 ? -2.700 4.529 -22.570 1.00 45.94 75 ALA A CA 1
ATOM 591 C C . ALA A 1 75 ? -2.545 4.141 -24.065 1.00 45.94 75 ALA A C 1
ATOM 593 O O . ALA A 1 75 ? -2.822 4.961 -24.939 1.00 45.94 75 ALA A O 1
ATOM 594 N N . PRO A 1 76 ? -2.165 2.885 -24.394 1.00 46.94 76 PRO A N 1
ATOM 595 C CA . PRO A 1 76 ? -3.180 1.829 -24.385 1.00 46.94 76 PRO A CA 1
ATOM 596 C C . PRO A 1 76 ? -2.723 0.474 -23.813 1.00 46.94 76 PRO A C 1
ATOM 598 O O . PRO A 1 76 ? -1.633 -0.021 -24.079 1.00 46.94 76 PRO A O 1
ATOM 601 N N . VAL A 1 77 ? -3.653 -0.098 -23.042 1.00 45.47 77 VAL A N 1
ATOM 602 C CA . VAL A 1 77 ? -3.976 -1.516 -22.810 1.00 45.47 77 VAL A CA 1
ATOM 603 C C . VAL A 1 77 ? -2.895 -2.578 -23.051 1.00 45.47 77 VAL A C 1
ATOM 605 O O . VAL A 1 77 ? -2.527 -2.851 -24.184 1.00 45.47 77 VAL A O 1
ATOM 608 N N . LEU A 1 78 ? -2.549 -3.305 -21.982 1.00 37.12 78 LEU A N 1
ATOM 609 C CA . LEU A 1 78 ? -2.676 -4.767 -21.900 1.00 37.12 78 LEU A CA 1
ATOM 610 C C . LEU A 1 78 ? -2.668 -5.186 -20.414 1.00 37.12 78 LEU A C 1
ATOM 612 O O . LEU A 1 78 ? -1.815 -4.782 -19.631 1.00 37.12 78 LEU A O 1
ATOM 616 N N . ALA A 1 79 ? -3.713 -5.927 -20.058 1.00 39.28 79 ALA A N 1
ATOM 617 C CA . ALA A 1 79 ? -4.130 -6.410 -18.747 1.00 39.28 79 ALA A CA 1
ATOM 618 C C . ALA A 1 79 ? -3.024 -6.976 -17.836 1.00 39.28 79 ALA A C 1
ATOM 620 O O . ALA A 1 79 ? -2.355 -7.915 -18.241 1.00 39.28 79 ALA A O 1
ATOM 621 N N . GLU A 1 80 ? -2.970 -6.495 -16.585 1.00 33.41 80 GLU A N 1
ATOM 622 C CA . GLU A 1 80 ? -3.276 -7.275 -15.367 1.00 33.41 80 GLU A CA 1
ATOM 623 C C . GLU A 1 80 ? -3.851 -6.312 -14.306 1.00 33.41 80 GLU A C 1
ATOM 625 O O . GLU A 1 80 ? -3.172 -5.422 -13.797 1.00 33.41 80 GLU A O 1
ATOM 630 N N . GLY A 1 81 ? -5.157 -6.420 -14.043 1.00 33.06 81 GLY A N 1
ATOM 631 C CA . GLY A 1 81 ? -5.898 -5.503 -13.180 1.00 33.06 81 GLY A CA 1
ATOM 632 C C . GLY A 1 81 ? -5.718 -5.799 -11.694 1.00 33.06 81 GLY A C 1
ATOM 633 O O . GLY A 1 81 ? -6.275 -6.766 -11.180 1.00 33.06 81 GLY A O 1
ATOM 634 N N . ALA A 1 82 ? -5.052 -4.896 -10.978 1.00 32.94 82 ALA A N 1
ATOM 635 C CA . ALA A 1 82 ? -5.413 -4.614 -9.595 1.00 32.94 82 ALA A CA 1
ATOM 636 C C . ALA A 1 82 ? -6.626 -3.675 -9.638 1.00 32.94 82 ALA A C 1
ATOM 638 O O . ALA A 1 82 ? -6.483 -2.461 -9.757 1.00 32.94 82 ALA A O 1
ATOM 639 N N . ALA A 1 83 ? -7.830 -4.248 -9.634 1.00 40.19 83 ALA A N 1
ATOM 640 C CA . ALA A 1 83 ? -9.049 -3.482 -9.422 1.00 40.19 83 ALA A CA 1
ATOM 641 C C . ALA A 1 83 ? -8.962 -2.847 -8.027 1.00 40.19 83 ALA A C 1
ATOM 643 O O . ALA A 1 83 ? -9.077 -3.542 -7.017 1.00 40.19 83 ALA A O 1
ATOM 644 N N . GLU A 1 84 ? -8.688 -1.548 -7.966 1.00 51.38 84 GLU A N 1
ATOM 645 C CA . GLU A 1 84 ? -8.709 -0.790 -6.722 1.00 51.38 84 GLU A CA 1
ATOM 646 C C . GLU A 1 84 ? -10.169 -0.724 -6.247 1.00 51.38 84 GLU A C 1
ATOM 648 O O . GLU A 1 84 ? -10.976 0.068 -6.731 1.00 51.38 84 GLU A O 1
ATOM 653 N N . VAL A 1 85 ? -10.555 -1.655 -5.368 1.00 63.53 85 VAL A N 1
ATOM 654 C CA . VAL A 1 85 ? -11.912 -1.715 -4.815 1.00 63.53 85 VAL A CA 1
ATOM 655 C C . VAL A 1 85 ? -12.144 -0.454 -3.990 1.00 63.53 85 VAL A C 1
ATOM 657 O O . VAL A 1 85 ? -11.477 -0.230 -2.978 1.00 63.53 85 VAL A O 1
ATOM 660 N N . THR A 1 86 ? -13.093 0.375 -4.419 1.00 66.56 86 THR A N 1
ATOM 661 C CA . THR A 1 86 ? -13.422 1.625 -3.726 1.00 66.56 86 THR A CA 1
ATOM 662 C C . THR A 1 86 ? -14.345 1.310 -2.549 1.00 66.56 86 THR A C 1
ATOM 664 O O . THR A 1 86 ? -15.471 0.856 -2.742 1.00 66.56 86 THR A O 1
ATOM 667 N N . ILE A 1 87 ? -13.859 1.502 -1.318 1.00 73.56 87 ILE A N 1
ATOM 668 C CA . ILE A 1 87 ? -14.612 1.231 -0.083 1.00 73.56 87 ILE A CA 1
ATOM 669 C C . ILE A 1 87 ? -15.122 2.559 0.487 1.00 73.56 87 ILE A C 1
ATOM 671 O O . ILE A 1 87 ? -14.336 3.386 0.955 1.00 73.56 87 ILE A O 1
ATOM 675 N N . GLU A 1 88 ? -16.439 2.755 0.501 1.00 68.19 88 GLU A N 1
ATOM 676 C CA . GLU A 1 88 ? -17.080 3.917 1.121 1.00 68.19 88 GLU A CA 1
ATOM 677 C C . GLU A 1 88 ? -17.248 3.708 2.627 1.00 68.19 88 GLU A C 1
ATOM 679 O O . GLU A 1 88 ? -18.325 3.416 3.151 1.00 68.19 88 GLU A O 1
ATOM 684 N N . THR A 1 89 ? -16.152 3.860 3.365 1.00 69.06 89 THR A N 1
ATOM 685 C CA . THR A 1 89 ? -16.213 3.884 4.828 1.00 69.06 89 THR A CA 1
ATOM 686 C C . THR A 1 89 ? -16.708 5.238 5.339 1.00 69.06 89 THR A C 1
ATOM 688 O O . THR A 1 89 ? -16.197 6.272 4.891 1.00 69.06 89 THR A O 1
ATOM 691 N N . PRO A 1 90 ? -17.630 5.265 6.318 1.00 67.38 90 PRO A N 1
ATOM 692 C CA . PRO A 1 90 ? -18.091 6.511 6.918 1.00 67.38 90 PRO A CA 1
ATOM 693 C C . PRO A 1 90 ? -16.945 7.226 7.643 1.00 67.38 90 PRO A C 1
ATOM 695 O O . PRO A 1 90 ? -16.267 6.616 8.461 1.00 67.38 90 PRO A O 1
ATOM 698 N N . ARG A 1 91 ? -16.726 8.517 7.372 1.00 62.53 91 ARG A N 1
ATOM 699 C CA . ARG A 1 91 ? -15.698 9.335 8.043 1.00 62.53 91 ARG A CA 1
ATOM 700 C C . ARG A 1 91 ? -16.346 10.463 8.845 1.00 62.53 91 ARG A C 1
ATOM 702 O O . ARG A 1 91 ? -17.407 10.965 8.482 1.00 62.53 91 ARG A O 1
ATOM 709 N N . GLY A 1 92 ? -15.697 10.891 9.926 1.00 66.19 92 GLY A N 1
ATOM 710 C CA . GLY A 1 92 ? -16.124 12.056 10.704 1.00 66.19 92 GLY A CA 1
ATOM 711 C C . GLY A 1 92 ? -17.449 11.851 11.451 1.00 66.19 92 GLY A C 1
ATOM 712 O O . GLY A 1 92 ? -17.546 11.010 12.339 1.00 66.19 92 GLY A O 1
ATOM 713 N N . LYS A 1 93 ? -18.482 12.643 11.125 1.00 59.34 93 LYS A N 1
ATOM 714 C CA . LYS A 1 93 ? -19.806 12.598 11.791 1.00 59.34 93 LYS A CA 1
ATOM 715 C C . LYS A 1 93 ? -20.593 11.308 11.556 1.00 59.34 93 LYS A C 1
ATOM 717 O O . LYS A 1 93 ? -21.505 11.037 12.326 1.00 59.34 93 LYS A O 1
ATOM 722 N N . ASP A 1 94 ? -20.224 10.525 10.552 1.00 68.56 94 ASP A N 1
ATOM 723 C CA . ASP A 1 94 ? -20.929 9.304 10.164 1.00 68.56 94 ASP A CA 1
ATOM 724 C C . ASP A 1 94 ? -20.401 8.024 10.829 1.00 68.56 94 ASP A C 1
ATOM 726 O O . ASP A 1 94 ? -20.878 6.932 10.508 1.00 68.56 94 ASP A O 1
ATOM 730 N N . ILE A 1 95 ? -19.412 8.128 11.724 1.00 77.62 95 ILE A N 1
ATOM 731 C CA . ILE A 1 95 ? -18.892 6.970 12.461 1.00 77.62 95 ILE A CA 1
ATOM 732 C C . ILE A 1 95 ? -20.030 6.382 13.314 1.00 77.62 95 ILE A C 1
ATOM 734 O O . ILE A 1 95 ? -20.654 7.121 14.079 1.00 77.62 95 ILE A O 1
ATOM 738 N N . PRO A 1 96 ? -20.319 5.071 13.212 1.00 79.88 96 PRO A N 1
ATOM 739 C CA . PRO A 1 96 ? -21.348 4.441 14.033 1.00 79.88 96 PRO A CA 1
ATOM 740 C C . PRO A 1 96 ? -21.067 4.618 15.530 1.00 79.88 96 PRO A C 1
ATOM 742 O O . PRO A 1 96 ? -19.966 4.297 15.983 1.00 79.88 96 PRO A O 1
ATOM 745 N N . ALA A 1 97 ? -22.078 5.066 16.286 1.00 80.31 97 ALA A N 1
ATOM 746 C CA . ALA A 1 97 ? -21.973 5.343 17.723 1.00 80.31 97 ALA A CA 1
ATOM 747 C C . ALA A 1 97 ? -21.442 4.137 18.522 1.00 80.31 97 ALA A C 1
ATOM 749 O O . ALA A 1 97 ? -20.586 4.283 19.388 1.00 80.31 97 ALA A O 1
ATOM 750 N N . ASP A 1 98 ? -21.851 2.922 18.143 1.00 80.94 98 ASP A N 1
ATOM 751 C CA . ASP A 1 98 ? -21.365 1.688 18.770 1.00 80.94 98 ASP A CA 1
ATOM 752 C C . ASP A 1 98 ? -19.831 1.562 18.700 1.00 80.94 98 ASP A C 1
ATOM 754 O O . ASP A 1 98 ? -19.184 1.153 19.662 1.00 80.94 98 ASP A O 1
ATOM 758 N N . LEU A 1 99 ? -19.227 1.912 17.557 1.00 82.62 99 LEU A N 1
ATOM 759 C CA . LEU A 1 99 ? -17.779 1.808 17.350 1.00 82.62 99 LEU A CA 1
ATOM 760 C C . LEU A 1 99 ? -17.039 2.914 18.104 1.00 82.62 99 LEU A C 1
ATOM 762 O O . LEU A 1 99 ? -16.010 2.635 18.722 1.00 82.62 99 LEU A O 1
ATOM 766 N N . SER A 1 100 ? -17.563 4.144 18.086 1.00 81.38 100 SER A N 1
ATOM 767 C CA . SER A 1 100 ? -16.977 5.257 18.839 1.00 81.38 100 SER A CA 1
ATOM 768 C C . SER A 1 100 ? -17.009 5.003 20.345 1.00 81.38 100 SER A C 1
ATOM 770 O O . SER A 1 100 ? -15.996 5.201 21.011 1.00 81.38 100 SER A O 1
ATOM 772 N N . ASP A 1 101 ? -18.114 4.471 20.867 1.00 83.12 101 ASP A N 1
ATOM 773 C CA . ASP A 1 101 ? -18.274 4.194 22.296 1.00 83.12 101 ASP A CA 1
ATOM 774 C C . ASP A 1 101 ? -17.337 3.075 22.769 1.00 83.12 101 ASP A C 1
ATOM 776 O O . ASP A 1 101 ? -16.836 3.101 23.895 1.00 83.12 101 ASP A O 1
ATOM 780 N N . LEU A 1 102 ? -17.073 2.078 21.915 1.00 84.38 102 LEU A N 1
ATOM 781 C CA . LEU A 1 102 ? -16.104 1.019 22.208 1.00 84.38 102 LEU A CA 1
ATOM 782 C C . LEU A 1 102 ? -14.659 1.538 22.216 1.00 84.38 102 LEU A C 1
ATOM 784 O O . LEU A 1 102 ? -13.865 1.098 23.053 1.00 84.38 102 LEU A O 1
ATOM 788 N N . ILE A 1 103 ? -14.318 2.441 21.292 1.00 85.38 103 ILE A N 1
ATOM 789 C CA . ILE A 1 103 ? -13.000 3.088 21.230 1.00 85.38 103 ILE A CA 1
ATOM 790 C C . ILE A 1 103 ? -12.776 3.924 22.492 1.00 85.38 103 ILE A C 1
ATOM 792 O O . ILE A 1 103 ? -11.756 3.744 23.159 1.00 85.38 103 ILE A O 1
ATOM 796 N N . ASP A 1 104 ? -13.744 4.769 22.850 1.00 83.62 104 ASP A N 1
ATOM 797 C CA . ASP A 1 104 ? -13.674 5.649 24.020 1.00 83.62 104 ASP A CA 1
ATOM 798 C C . ASP A 1 104 ? -13.549 4.844 25.326 1.00 83.62 104 ASP A C 1
ATOM 800 O O . ASP A 1 104 ? -12.584 4.991 26.075 1.00 83.62 10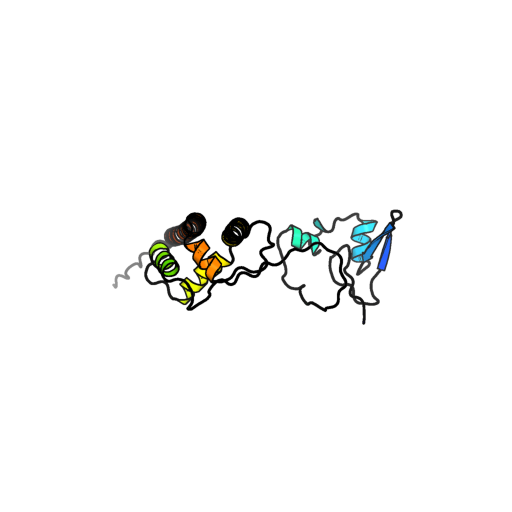4 ASP A O 1
ATOM 804 N N . LYS A 1 105 ? -14.420 3.849 25.547 1.00 83.12 105 LYS A N 1
ATOM 805 C CA . LYS A 1 105 ? -14.368 3.012 26.762 1.00 83.12 105 LYS A CA 1
ATOM 806 C C . LYS A 1 105 ? -13.051 2.259 26.947 1.00 83.12 105 LYS A C 1
ATOM 808 O O . LYS A 1 105 ? -12.663 1.992 28.084 1.00 83.12 105 LYS A O 1
ATOM 813 N N . ARG A 1 106 ? -12.400 1.827 25.860 1.00 79.19 106 ARG A N 1
ATOM 814 C CA . ARG A 1 106 ? -11.249 0.909 25.934 1.00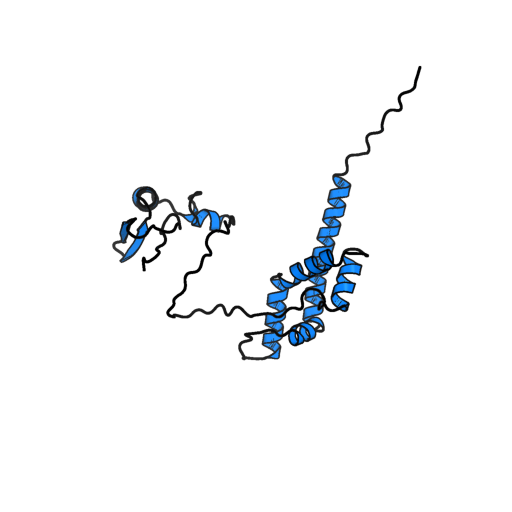 79.19 106 ARG A CA 1
ATOM 815 C C . ARG A 1 106 ? -9.904 1.624 25.855 1.00 79.19 106 ARG A C 1
ATOM 817 O O . ARG A 1 106 ? -8.976 1.188 26.532 1.00 79.19 106 ARG A O 1
ATOM 824 N N . LEU A 1 107 ? -9.779 2.684 25.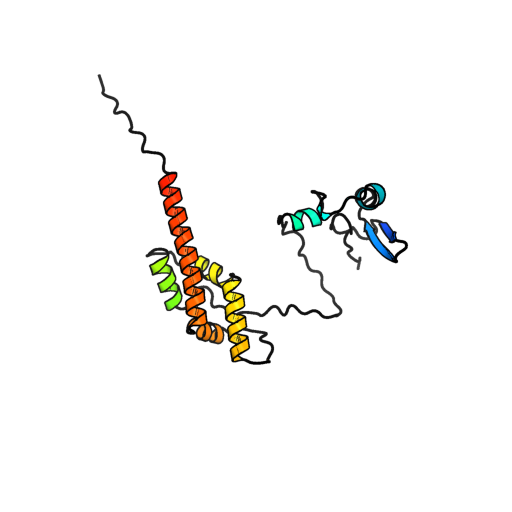055 1.00 77.94 107 LEU A N 1
ATOM 825 C CA . LEU A 1 107 ? -8.516 3.415 24.874 1.00 77.94 107 LEU A CA 1
ATOM 826 C C . LEU A 1 107 ? -8.361 4.611 25.826 1.00 77.94 107 LEU A C 1
ATOM 828 O O . LEU A 1 107 ? -7.242 5.092 26.002 1.00 77.94 107 LEU A O 1
ATOM 832 N N . GLY A 1 108 ? -9.437 5.023 26.499 1.00 70.75 108 GLY A N 1
ATOM 833 C CA . GLY A 1 108 ? -9.416 5.998 27.585 1.00 70.75 108 GLY A CA 1
ATOM 834 C C . GLY A 1 108 ? -10.706 6.819 27.587 1.00 70.75 108 GLY A C 1
ATOM 835 O O . GLY A 1 108 ? -10.998 7.415 26.555 1.00 70.75 108 GLY A O 1
ATOM 836 N N . PRO A 1 109 ? -11.463 6.869 28.698 1.00 67.56 109 PRO A N 1
ATOM 837 C CA . PRO A 1 109 ? -12.660 7.702 28.766 1.00 67.56 109 PRO A CA 1
ATOM 838 C C . PRO A 1 109 ? -12.278 9.174 28.547 1.00 67.56 109 PRO A C 1
ATOM 840 O O . PRO A 1 109 ? -11.265 9.624 29.086 1.00 67.56 109 PRO A O 1
ATOM 843 N N . ASP A 1 110 ? -13.070 9.886 27.742 1.00 64.19 110 ASP A N 1
ATOM 844 C CA . ASP A 1 110 ? -12.878 11.285 27.319 1.00 64.19 110 ASP A CA 1
ATOM 845 C C . ASP A 1 110 ? -11.842 11.504 26.198 1.00 64.19 110 ASP A C 1
ATOM 847 O O . ASP A 1 110 ? -11.110 12.504 26.169 1.00 64.19 110 ASP A O 1
ATOM 851 N N . LEU A 1 111 ? -11.788 10.602 25.211 1.00 72.69 111 LEU A N 1
ATOM 852 C CA . LEU A 1 111 ? -11.037 10.875 23.987 1.00 72.69 111 LEU A CA 1
ATOM 853 C C . LEU A 1 111 ? -11.655 12.068 23.242 1.00 72.69 111 LEU A C 1
ATOM 855 O O . LEU A 1 111 ? -12.839 12.086 22.906 1.00 72.69 111 LEU A O 1
ATOM 859 N N . SER A 1 112 ? -10.828 13.059 22.891 1.00 80.25 112 SER A N 1
ATOM 860 C CA . SER A 1 112 ? -11.283 14.130 22.003 1.00 80.25 112 SER A CA 1
ATOM 861 C C . SER A 1 112 ? -11.772 13.543 20.675 1.00 80.25 112 SER A C 1
ATOM 863 O O . SER A 1 112 ? -11.187 12.596 20.138 1.00 80.25 112 SER A O 1
ATOM 865 N N . ARG A 1 113 ? -12.818 14.144 20.101 1.00 76.19 113 ARG A N 1
ATOM 866 C CA . ARG A 1 113 ? -13.401 13.715 18.820 1.00 76.19 113 ARG A CA 1
ATOM 867 C C . ARG A 1 113 ? -12.349 13.532 17.717 1.00 76.19 113 ARG A C 1
ATOM 869 O O . ARG A 1 113 ? -12.409 12.566 16.967 1.00 76.19 113 ARG A O 1
ATOM 876 N N . GLY A 1 114 ? -11.356 14.421 17.654 1.00 81.62 114 GLY A N 1
ATOM 877 C CA . GLY A 1 114 ? -10.268 14.326 16.678 1.00 81.62 114 GLY A CA 1
ATOM 878 C C . GLY A 1 114 ? -9.347 13.122 16.901 1.00 81.62 114 GLY A C 1
ATOM 879 O O . GLY A 1 114 ? -8.881 12.523 15.937 1.00 81.62 114 GLY A O 1
ATOM 880 N N . ASN A 1 115 ? -9.102 12.724 18.153 1.00 83.44 115 ASN A N 1
ATOM 881 C CA . ASN A 1 115 ? -8.347 11.503 18.441 1.00 83.44 115 ASN A CA 1
ATOM 882 C C . ASN A 1 115 ? -9.161 10.255 18.087 1.00 83.44 115 ASN A C 1
ATOM 884 O O . ASN A 1 115 ? -8.610 9.317 17.519 1.00 83.44 115 ASN A O 1
ATOM 888 N N . LEU A 1 116 ? -10.468 10.267 18.348 1.00 83.69 116 LEU A N 1
ATOM 889 C CA . LEU A 1 116 ? -11.365 9.177 17.967 1.00 83.69 116 LEU A CA 1
ATOM 890 C C . LEU A 1 116 ? -11.403 8.972 16.445 1.00 83.69 116 LEU A C 1
ATOM 892 O O . LEU A 1 116 ? -11.265 7.847 15.967 1.00 83.69 116 LEU A O 1
ATOM 896 N N . GLU A 1 117 ? -11.514 10.059 15.677 1.00 83.88 117 GLU A N 1
ATOM 897 C CA . GLU A 1 117 ? -11.489 10.022 14.209 1.00 83.88 117 GLU A CA 1
ATOM 898 C C . GLU A 1 117 ? -10.148 9.503 13.661 1.00 83.88 117 GLU A C 1
ATOM 900 O O . GLU A 1 117 ? -10.136 8.775 12.665 1.00 83.88 117 GLU A O 1
ATOM 905 N N . ARG A 1 118 ? -9.025 9.811 14.325 1.00 85.12 118 ARG A N 1
ATOM 906 C CA . ARG A 1 118 ? -7.703 9.264 13.973 1.00 85.12 118 ARG A CA 1
ATOM 907 C C . ARG A 1 118 ? -7.637 7.758 14.190 1.00 85.12 118 ARG A C 1
ATOM 909 O O . ARG A 1 118 ? -7.330 7.042 13.247 1.00 85.12 118 ARG A O 1
ATOM 916 N N . TYR A 1 119 ? -8.013 7.273 15.374 1.00 87.75 119 TYR A N 1
ATOM 917 C CA . TYR A 1 119 ? -8.026 5.834 15.651 1.00 87.75 119 TYR A CA 1
ATOM 918 C C . TYR A 1 119 ? -8.946 5.078 14.689 1.00 87.75 119 TYR A C 1
ATOM 920 O O . TYR A 1 119 ? -8.585 4.020 14.180 1.00 87.75 119 TYR A O 1
ATOM 928 N N . PHE A 1 120 ? -10.119 5.630 14.379 1.00 87.19 120 PHE A N 1
ATOM 929 C CA . PHE A 1 120 ? -11.008 5.026 13.392 1.00 87.19 120 PHE A CA 1
ATOM 930 C C . PHE A 1 120 ? -10.400 5.021 11.975 1.00 87.19 120 PHE A C 1
ATOM 932 O O . PHE A 1 120 ? -10.520 4.032 11.252 1.00 87.19 120 PHE A O 1
ATOM 939 N N . SER A 1 121 ? -9.699 6.087 11.581 1.00 86.12 121 SER A N 1
ATOM 940 C CA . SER A 1 121 ? -8.990 6.148 10.293 1.00 86.12 121 SER A CA 1
ATOM 941 C C . SER A 1 121 ? -7.834 5.144 10.221 1.00 86.12 121 SER A C 1
ATOM 943 O O . SER A 1 121 ? -7.631 4.511 9.184 1.00 86.12 121 SER A O 1
ATOM 945 N N . ASP A 1 122 ? -7.120 4.930 11.326 1.00 88.88 122 ASP A N 1
ATOM 946 C CA . ASP A 1 122 ? -6.064 3.919 11.438 1.00 88.88 122 ASP A CA 1
ATOM 947 C C . ASP A 1 122 ? -6.631 2.497 11.310 1.00 88.88 122 ASP A C 1
ATOM 949 O O . ASP A 1 122 ? -6.027 1.632 10.678 1.00 88.88 122 ASP A O 1
ATOM 953 N N . PHE A 1 123 ? -7.825 2.248 11.855 1.00 89.50 123 PHE A N 1
ATOM 954 C CA . PHE A 1 123 ? -8.524 0.976 11.668 1.00 89.50 123 PHE A CA 1
ATOM 955 C C . PHE A 1 123 ? -8.885 0.729 10.200 1.00 89.50 123 PHE A C 1
ATOM 957 O O . PHE A 1 123 ? -8.560 -0.320 9.644 1.00 89.50 123 PHE A O 1
ATOM 964 N N . VAL A 1 124 ? -9.540 1.704 9.566 1.00 88.06 124 VAL A N 1
ATOM 965 C CA . VAL A 1 124 ? -10.013 1.600 8.177 1.00 88.06 124 VAL A CA 1
ATOM 966 C C . VAL A 1 124 ? -8.855 1.540 7.176 1.00 88.06 124 VAL A C 1
ATOM 968 O O . VAL A 1 124 ? -8.962 0.901 6.129 1.00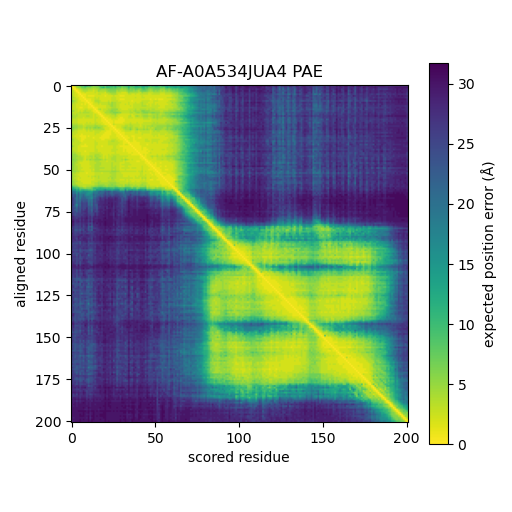 88.06 124 VAL A O 1
ATOM 971 N N . SER A 1 125 ? -7.727 2.178 7.484 1.00 87.50 125 SER A N 1
ATOM 972 C CA . SER A 1 125 ? -6.518 2.092 6.662 1.00 87.50 125 SER A CA 1
ATOM 973 C C . SER A 1 125 ? -5.730 0.794 6.870 1.00 87.50 125 SER A C 1
ATOM 975 O O . SER A 1 125 ? -4.794 0.534 6.110 1.00 87.50 125 SER A O 1
ATOM 977 N N . GLY A 1 126 ? -6.120 -0.050 7.829 1.00 87.50 126 GLY A N 1
ATOM 978 C CA . GLY A 1 126 ? -5.484 -1.332 8.110 1.00 87.50 126 GLY A CA 1
ATOM 979 C C . GLY A 1 126 ? -5.752 -2.405 7.049 1.00 87.50 126 GLY A C 1
ATOM 980 O O . GLY A 1 126 ? -6.850 -2.535 6.507 1.00 87.50 126 GLY A O 1
ATOM 981 N N . ASP A 1 127 ? -4.743 -3.233 6.782 1.00 86.69 127 ASP A N 1
ATOM 982 C CA . ASP A 1 127 ? -4.838 -4.357 5.838 1.00 86.69 127 ASP A CA 1
ATOM 983 C C . ASP A 1 127 ? -5.790 -5.469 6.327 1.00 86.69 127 ASP A C 1
ATOM 985 O O . ASP A 1 127 ? -6.547 -6.058 5.554 1.00 86.69 127 ASP A O 1
ATOM 989 N N . THR A 1 128 ? -5.844 -5.695 7.642 1.00 87.38 128 THR A N 1
ATOM 990 C CA . THR A 1 128 ? -6.733 -6.686 8.275 1.00 87.38 128 THR A CA 1
ATOM 991 C C . THR A 1 128 ? -8.213 -6.340 8.112 1.00 87.38 128 THR A C 1
ATOM 993 O O . THR A 1 128 ? -9.047 -7.229 7.935 1.00 87.38 128 THR A O 1
ATOM 996 N N . PHE A 1 129 ? -8.548 -5.047 8.137 1.00 90.62 129 PHE A N 1
ATOM 997 C CA . PHE A 1 129 ? -9.887 -4.564 7.819 1.00 90.62 129 PHE A CA 1
ATOM 998 C C . PHE A 1 129 ? -10.217 -4.841 6.349 1.00 90.62 129 PHE A C 1
ATOM 1000 O O . PHE A 1 129 ? -11.229 -5.483 6.066 1.00 90.62 129 PHE A O 1
ATOM 1007 N N . ARG A 1 130 ? -9.338 -4.420 5.426 1.00 87.06 130 ARG A N 1
ATOM 1008 C CA . ARG A 1 130 ? -9.551 -4.573 3.977 1.00 87.06 130 ARG A CA 1
ATOM 1009 C C . ARG A 1 130 ? -9.742 -6.030 3.570 1.00 87.06 130 ARG A C 1
ATOM 1011 O O . ARG A 1 130 ? -10.699 -6.358 2.878 1.00 87.06 130 ARG A O 1
ATOM 1018 N N . THR A 1 131 ? -8.871 -6.920 4.027 1.00 88.31 131 THR A N 1
ATOM 1019 C CA . THR A 1 131 ? -8.956 -8.351 3.698 1.00 88.31 131 THR A CA 1
ATOM 1020 C C . THR A 1 131 ? -10.233 -8.997 4.241 1.00 88.31 131 THR A C 1
ATOM 1022 O O . THR A 1 131 ? -10.869 -9.783 3.537 1.00 88.31 131 THR A O 1
ATOM 1025 N N . SER A 1 132 ? -10.663 -8.623 5.451 1.00 90.75 132 SER A N 1
ATOM 1026 C CA . SER A 1 132 ? -11.899 -9.132 6.056 1.00 90.75 132 SER A CA 1
ATOM 1027 C C . SER A 1 132 ? -13.157 -8.644 5.342 1.00 90.75 132 SER A C 1
ATOM 1029 O O . SER A 1 132 ? -14.014 -9.457 4.993 1.00 90.75 132 SER A O 1
ATOM 1031 N N . ILE A 1 133 ? -13.271 -7.336 5.082 1.00 88.50 133 ILE A N 1
ATOM 1032 C CA . ILE A 1 133 ? -14.467 -6.786 4.436 1.00 88.50 133 ILE A CA 1
ATOM 1033 C C . ILE A 1 133 ? -14.599 -7.294 3.000 1.00 88.50 133 ILE A C 1
ATOM 1035 O O . ILE A 1 133 ? -15.688 -7.698 2.609 1.00 88.50 133 ILE A O 1
ATOM 1039 N N . LEU A 1 134 ? -13.495 -7.386 2.249 1.00 86.94 134 LEU A N 1
ATOM 1040 C CA . LEU A 1 134 ? -13.497 -7.925 0.886 1.00 86.94 134 LEU A CA 1
ATOM 1041 C C . LEU A 1 134 ? -13.808 -9.428 0.852 1.00 86.94 134 LEU A C 1
ATOM 1043 O O . LEU A 1 134 ? -14.534 -9.896 -0.025 1.00 86.94 134 LEU A O 1
ATOM 1047 N N . GLY A 1 135 ? -13.288 -10.200 1.811 1.00 87.75 135 GLY A N 1
ATOM 1048 C CA . GLY A 1 135 ? -13.620 -11.619 1.943 1.00 87.75 135 GLY A CA 1
ATOM 1049 C C . GLY A 1 135 ? -15.107 -11.835 2.234 1.00 87.75 135 GLY A C 1
ATOM 1050 O O . GLY A 1 135 ? -15.753 -12.686 1.615 1.00 87.75 135 GLY A O 1
ATOM 1051 N N . TRP A 1 136 ? -15.666 -11.022 3.128 1.00 89.06 136 TRP A N 1
ATOM 1052 C CA . TRP A 1 136 ? -17.076 -11.074 3.495 1.00 89.06 136 TRP A CA 1
ATOM 1053 C C . TRP A 1 136 ? -18.000 -10.632 2.351 1.00 89.06 136 TRP A C 1
ATOM 1055 O O . TRP A 1 136 ? -18.970 -11.332 2.045 1.00 89.06 136 TRP A O 1
ATOM 1065 N N . THR A 1 137 ? -17.692 -9.527 1.664 1.00 86.38 137 THR A N 1
ATOM 1066 C CA . THR A 1 137 ? -18.495 -9.055 0.523 1.00 86.38 137 THR A CA 1
ATOM 1067 C C . THR A 1 137 ? -18.447 -10.040 -0.639 1.00 86.38 137 THR A C 1
ATOM 1069 O O . THR A 1 137 ? -19.491 -10.339 -1.217 1.00 86.38 137 THR A O 1
ATOM 1072 N N . LYS A 1 138 ? -17.287 -10.646 -0.927 1.00 86.06 138 LYS A N 1
ATOM 1073 C CA . LYS A 1 138 ? -17.163 -11.717 -1.930 1.00 86.06 138 LYS A CA 1
ATOM 1074 C C . LYS A 1 138 ? -18.040 -12.925 -1.593 1.00 86.06 138 LYS A C 1
ATOM 1076 O O . LYS A 1 138 ? -18.691 -13.487 -2.469 1.00 86.06 138 LYS A O 1
ATOM 1081 N N . LYS A 1 139 ? -18.109 -13.313 -0.316 1.00 85.25 139 LYS A N 1
ATOM 1082 C CA . LYS A 1 139 ? -18.985 -14.402 0.145 1.00 85.25 139 LYS A CA 1
ATOM 1083 C C . LYS A 1 139 ? -20.471 -14.054 0.001 1.00 85.25 139 LYS A C 1
ATOM 1085 O O . LYS A 1 139 ? -21.264 -14.936 -0.316 1.00 85.25 139 LY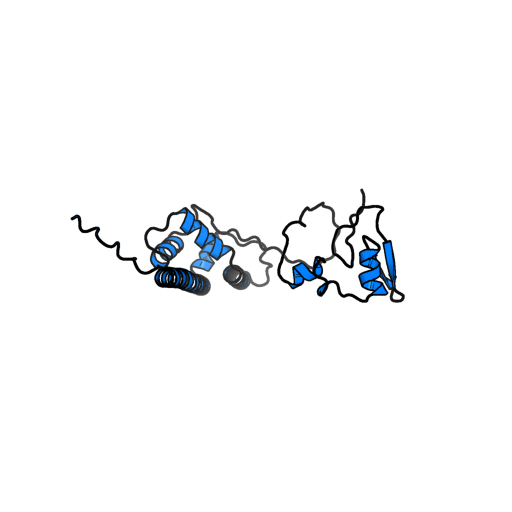S A O 1
ATOM 1090 N N . LYS A 1 140 ? -20.843 -12.787 0.210 1.00 82.00 140 LYS A N 1
ATOM 1091 C CA . LYS A 1 140 ? -22.225 -12.292 0.095 1.00 82.00 140 LYS A CA 1
ATOM 1092 C C . LYS A 1 140 ? -22.690 -12.147 -1.362 1.00 82.00 140 LYS A C 1
ATOM 1094 O O . LYS A 1 140 ? -23.825 -12.498 -1.666 1.00 82.00 140 LYS A O 1
ATOM 1099 N N . HIS A 1 141 ? -21.826 -11.651 -2.251 1.00 75.06 141 HIS A N 1
ATOM 1100 C CA . HIS A 1 141 ? -22.148 -11.372 -3.663 1.00 75.06 141 HIS A CA 1
ATOM 1101 C C . HIS A 1 141 ? -21.851 -12.526 -4.630 1.00 75.06 141 HIS A C 1
ATOM 1103 O O . HIS A 1 141 ? -22.242 -12.471 -5.800 1.00 75.06 141 HIS A O 1
ATOM 1109 N N . GLY A 1 142 ? -21.190 -13.589 -4.164 1.00 71.50 142 GLY A N 1
ATOM 1110 C CA . GLY A 1 142 ? -20.845 -14.749 -4.985 1.00 71.50 142 GLY A CA 1
ATOM 1111 C C . GLY A 1 142 ? -19.765 -14.431 -6.025 1.00 71.50 142 GLY A C 1
ATOM 1112 O O . GLY A 1 142 ? -18.808 -13.714 -5.750 1.00 71.50 142 GLY A O 1
ATOM 1113 N N . ALA A 1 143 ? -19.894 -14.976 -7.237 1.00 63.06 143 ALA A N 1
ATOM 1114 C CA . ALA A 1 143 ? -18.896 -14.839 -8.307 1.00 63.06 143 ALA A CA 1
ATOM 1115 C C . ALA A 1 143 ? -18.837 -13.442 -8.967 1.00 63.06 143 ALA A C 1
ATOM 1117 O O . ALA A 1 143 ? -18.086 -13.253 -9.923 1.00 63.06 143 ALA A O 1
ATOM 1118 N N . LYS A 1 144 ? -19.627 -12.465 -8.499 1.00 65.62 144 LYS A N 1
ATOM 1119 C CA . LYS A 1 144 ? -19.619 -11.108 -9.056 1.00 65.62 144 LYS A CA 1
ATOM 1120 C C . LYS A 1 144 ? -18.375 -10.350 -8.574 1.00 65.62 144 LYS A C 1
ATOM 1122 O O . LYS A 1 144 ? -18.070 -10.399 -7.381 1.00 65.62 144 LYS A O 1
ATOM 1127 N N . PRO A 1 145 ? -17.653 -9.648 -9.465 1.00 62.75 145 PRO A N 1
ATOM 1128 C CA . PRO A 1 145 ? -16.524 -8.829 -9.052 1.00 62.75 145 PRO A CA 1
ATOM 1129 C C . PRO A 1 145 ? -17.039 -7.677 -8.183 1.00 62.75 145 PRO A C 1
ATOM 1131 O O . PRO A 1 145 ? -17.797 -6.830 -8.650 1.00 62.75 145 PRO A O 1
ATOM 1134 N N . VAL A 1 146 ? -16.652 -7.670 -6.906 1.00 66.62 146 VAL A N 1
ATOM 1135 C CA . VAL A 1 146 ? -16.947 -6.565 -5.987 1.00 66.62 146 VAL A CA 1
ATOM 1136 C C . VAL A 1 146 ? -16.036 -5.403 -6.370 1.00 66.62 146 VAL A C 1
ATOM 1138 O O . VAL A 1 146 ? -14.839 -5.437 -6.100 1.00 66.62 146 VAL A O 1
ATOM 1141 N N . THR A 1 147 ? -16.589 -4.410 -7.059 1.00 66.31 147 THR A N 1
ATOM 1142 C CA . THR A 1 147 ? -15.868 -3.210 -7.513 1.00 66.31 147 THR A CA 1
ATOM 1143 C C . THR A 1 147 ? -16.033 -2.032 -6.553 1.00 66.31 147 THR A C 1
ATOM 1145 O O . THR A 1 147 ? -15.170 -1.157 -6.496 1.00 66.31 147 THR A O 1
ATOM 1148 N N . HIS A 1 148 ? -17.104 -2.032 -5.758 1.00 74.88 148 HIS A N 1
ATOM 1149 C CA . HIS A 1 148 ? -17.439 -0.985 -4.798 1.00 74.88 148 HIS A CA 1
ATOM 1150 C C . HIS A 1 148 ? -18.079 -1.601 -3.551 1.00 74.88 148 HIS A C 1
ATOM 1152 O O . HIS A 1 148 ? -18.869 -2.538 -3.669 1.00 74.88 148 HIS A O 1
ATOM 1158 N N . VAL A 1 149 ? -17.692 -1.113 -2.371 1.00 78.94 149 VAL A N 1
ATOM 1159 C CA . VAL A 1 149 ? -18.296 -1.499 -1.088 1.00 78.94 149 VAL A CA 1
ATOM 1160 C C . VAL A 1 149 ? -19.016 -0.283 -0.523 1.00 78.94 149 VAL A C 1
ATOM 1162 O O . VAL A 1 149 ? -18.375 0.657 -0.046 1.00 78.94 149 VAL A O 1
ATOM 1165 N N . GLU A 1 150 ? -20.346 -0.310 -0.566 1.00 80.44 150 GLU A N 1
ATOM 1166 C CA . GLU A 1 150 ? -21.193 0.781 -0.078 1.00 80.44 150 GLU A CA 1
ATOM 1167 C C . GLU A 1 150 ? -21.210 0.865 1.460 1.00 80.44 150 GLU A C 1
ATOM 1169 O O . GLU A 1 150 ? -21.006 -0.122 2.179 1.00 80.44 150 GLU A O 1
ATOM 1174 N N . LYS A 1 151 ? -21.579 2.038 1.996 1.00 81.38 151 LYS A N 1
ATOM 1175 C CA . LYS A 1 151 ? -21.754 2.264 3.446 1.00 81.38 151 LYS A CA 1
ATOM 1176 C C . LYS A 1 151 ? -22.700 1.244 4.100 1.00 81.38 151 LYS A C 1
ATOM 1178 O O . LYS A 1 151 ? -22.468 0.831 5.236 1.00 81.38 151 LYS A O 1
ATOM 1183 N N . ALA A 1 152 ? -23.745 0.801 3.399 1.00 81.25 152 ALA A N 1
ATOM 1184 C CA . ALA A 1 152 ? -24.677 -0.214 3.899 1.00 81.25 152 ALA A CA 1
ATOM 1185 C C . ALA A 1 152 ? -24.011 -1.591 4.076 1.00 81.25 152 ALA A C 1
ATOM 1187 O O . ALA A 1 152 ? -24.314 -2.324 5.020 1.00 81.25 152 ALA A O 1
ATOM 1188 N N . GLU A 1 153 ? -23.069 -1.935 3.201 1.00 84.50 153 GLU A N 1
ATOM 1189 C CA . GLU A 1 153 ? -22.314 -3.184 3.281 1.00 84.50 153 GLU A CA 1
ATOM 1190 C C . GLU A 1 153 ? -21.311 -3.159 4.421 1.00 84.50 153 GLU A C 1
ATOM 1192 O O . GLU A 1 153 ? -21.182 -4.150 5.137 1.00 84.50 153 GLU A O 1
ATOM 1197 N N . PHE A 1 154 ? -20.679 -2.007 4.648 1.00 86.69 154 PHE A N 1
ATOM 1198 C CA . PHE A 1 154 ? -19.850 -1.785 5.826 1.00 86.69 154 PHE A CA 1
ATOM 1199 C C . PHE A 1 154 ? -20.650 -1.971 7.121 1.00 86.69 154 PHE A C 1
ATOM 1201 O O . PHE A 1 154 ? -20.193 -2.670 8.024 1.00 86.69 154 PHE A O 1
ATOM 1208 N N . LEU A 1 155 ? -21.856 -1.398 7.215 1.00 86.19 155 LEU A N 1
ATOM 1209 C CA . LEU A 1 155 ? -22.717 -1.573 8.390 1.00 86.19 155 LEU A CA 1
ATOM 1210 C C . LEU A 1 155 ? -23.121 -3.043 8.575 1.00 86.19 155 LEU A C 1
ATOM 1212 O O . LEU A 1 155 ? -23.016 -3.574 9.674 1.00 86.19 155 LEU A O 1
ATOM 1216 N N . ALA A 1 156 ? -23.493 -3.744 7.507 1.00 87.38 156 ALA A N 1
ATOM 1217 C CA . ALA A 1 156 ? -23.821 -5.165 7.596 1.00 87.38 156 ALA A CA 1
ATOM 1218 C C . ALA A 1 156 ? -22.605 -6.035 7.983 1.00 87.38 156 ALA A C 1
ATOM 1220 O O . ALA A 1 156 ? -22.740 -6.991 8.751 1.00 87.38 156 ALA A O 1
ATOM 1221 N N . TRP A 1 157 ? -21.406 -5.686 7.510 1.00 90.06 157 TRP A N 1
ATOM 1222 C CA . TRP A 1 157 ? -20.162 -6.335 7.913 1.00 90.06 157 TRP A CA 1
ATOM 1223 C C . TRP A 1 157 ? -19.826 -6.063 9.385 1.00 90.06 157 TRP A C 1
ATOM 1225 O O . TRP A 1 157 ? -19.473 -7.004 10.099 1.00 90.06 157 TRP A O 1
ATOM 1235 N N . LYS A 1 158 ? -19.993 -4.823 9.874 1.00 87.69 158 LYS A N 1
ATOM 1236 C CA . LYS A 1 158 ? -19.722 -4.452 11.279 1.00 87.69 158 LYS A CA 1
ATOM 1237 C C . LYS A 1 158 ? -20.547 -5.297 12.252 1.00 87.69 158 LYS A C 1
ATOM 1239 O O . LYS A 1 158 ? -20.060 -5.677 13.315 1.00 87.69 158 LYS A O 1
ATOM 1244 N N . ASP A 1 159 ? -21.791 -5.597 11.878 1.00 88.44 159 ASP A N 1
ATOM 1245 C CA . ASP A 1 159 ? -22.729 -6.335 12.721 1.00 88.44 159 ASP A CA 1
ATOM 1246 C C . ASP A 1 159 ? -22.518 -7.851 12.645 1.00 88.44 159 ASP A C 1
ATOM 1248 O O . ASP A 1 159 ? -22.982 -8.586 13.520 1.00 88.44 159 ASP A O 1
ATOM 1252 N N . SER A 1 160 ? -21.743 -8.318 1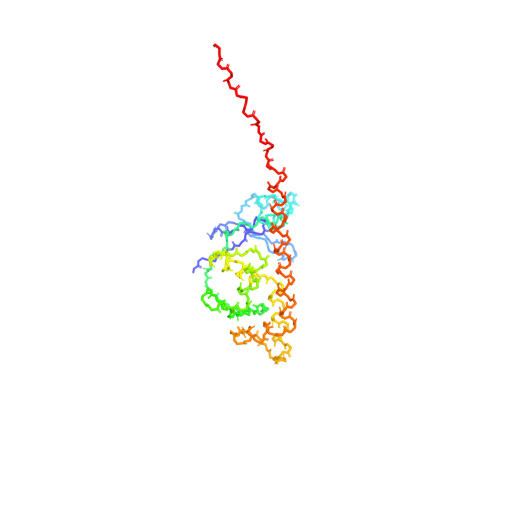1.662 1.00 90.94 160 SER A N 1
ATOM 1253 C CA . SER A 1 160 ? -21.370 -9.720 11.523 1.00 90.94 160 SER A CA 1
ATOM 1254 C C . SER A 1 160 ? -20.385 -10.182 12.616 1.00 90.94 160 SER A C 1
ATOM 1256 O O . SER A 1 160 ? -19.583 -9.392 13.131 1.00 90.94 160 SER A O 1
ATOM 1258 N N . PRO A 1 161 ? -20.363 -11.488 12.955 1.00 90.94 161 PRO A N 1
ATOM 1259 C CA . PRO A 1 161 ? -19.369 -12.043 13.874 1.00 90.94 161 PRO A CA 1
ATOM 1260 C C . PRO A 1 161 ? -17.923 -11.841 13.398 1.00 90.94 161 PRO A C 1
ATOM 1262 O O . PRO A 1 161 ? -17.023 -11.707 14.225 1.00 90.94 161 PRO A O 1
ATOM 1265 N N . GLU A 1 162 ? -17.696 -11.822 12.082 1.00 87.94 162 GLU A N 1
ATOM 1266 C CA . GLU A 1 162 ? -16.381 -11.613 11.466 1.00 87.94 162 GLU A CA 1
ATOM 1267 C C . GLU A 1 162 ? -15.901 -10.172 11.691 1.00 87.94 162 GLU A C 1
ATOM 1269 O O . GLU A 1 162 ? -14.804 -9.968 12.216 1.00 87.94 162 GLU A O 1
ATOM 1274 N N . GLY A 1 163 ? -16.756 -9.182 11.415 1.00 89.31 163 GLY A N 1
ATOM 1275 C CA . GLY A 1 163 ? -16.449 -7.767 11.641 1.00 89.31 163 GLY A CA 1
ATOM 1276 C C . GLY A 1 163 ? -16.181 -7.445 13.111 1.00 89.31 163 GLY A C 1
ATOM 1277 O O . GLY A 1 163 ? -15.164 -6.829 13.437 1.00 89.31 163 GLY A O 1
ATOM 1278 N N . ARG A 1 164 ? -17.014 -7.961 14.027 1.00 89.19 164 ARG A N 1
ATOM 1279 C CA . ARG A 1 164 ? -16.821 -7.785 15.480 1.00 89.19 164 ARG A CA 1
ATOM 1280 C C . ARG A 1 164 ? -15.491 -8.356 15.974 1.00 89.19 164 ARG A C 1
ATOM 1282 O O . ARG A 1 164 ? -14.844 -7.747 16.824 1.00 89.19 164 ARG A O 1
ATOM 1289 N N . ARG A 1 165 ? -15.069 -9.518 15.458 1.00 90.62 165 ARG A N 1
ATOM 1290 C CA . ARG A 1 165 ? -13.782 -10.141 15.821 1.00 90.62 165 ARG A CA 1
ATOM 1291 C C . ARG A 1 165 ? -12.600 -9.316 15.331 1.00 90.62 165 ARG A C 1
ATOM 1293 O O . ARG A 1 165 ? -11.682 -9.076 16.111 1.00 90.62 165 ARG A O 1
ATOM 1300 N N . VAL A 1 166 ? -12.637 -8.864 14.078 1.00 92.31 166 VAL A N 1
ATOM 1301 C CA . VAL A 1 166 ? -11.564 -8.042 13.500 1.00 92.31 166 VAL A CA 1
ATOM 1302 C C . VAL A 1 166 ? -11.434 -6.728 14.258 1.00 92.31 166 VAL A C 1
ATOM 1304 O O . VAL A 1 166 ? -10.343 -6.411 14.730 1.00 92.31 166 VAL A O 1
ATOM 1307 N N . PHE A 1 167 ? -12.544 -6.025 14.488 1.00 91.00 167 PHE A N 1
ATOM 1308 C CA . PHE A 1 167 ? -12.526 -4.779 15.250 1.00 91.00 167 PHE A CA 1
ATOM 1309 C C . PHE A 1 167 ? -12.017 -4.972 16.685 1.00 91.00 167 PHE A C 1
ATOM 1311 O O . PHE A 1 167 ? -11.164 -4.215 17.144 1.00 91.00 167 PHE A O 1
ATOM 1318 N N . LYS A 1 168 ? -12.461 -6.030 17.378 1.00 90.81 168 LYS A N 1
ATOM 1319 C CA . LYS A 1 168 ? -11.974 -6.356 18.726 1.00 90.81 168 LYS A CA 1
ATOM 1320 C C . LYS A 1 168 ? -10.473 -6.659 18.743 1.00 90.81 168 LYS A C 1
ATOM 1322 O O . LYS A 1 168 ? -9.772 -6.127 19.593 1.00 90.81 168 LYS A O 1
ATOM 1327 N N . SER A 1 169 ? -9.978 -7.467 17.804 1.00 92.56 169 SER A N 1
ATOM 1328 C CA . SER A 1 169 ? -8.547 -7.794 17.716 1.00 92.56 169 SER A CA 1
ATOM 1329 C C . SER A 1 169 ? -7.678 -6.558 17.466 1.00 92.56 169 SER A C 1
ATOM 1331 O O . SER A 1 169 ? -6.622 -6.408 18.078 1.00 92.56 169 SER A O 1
ATOM 1333 N N . TRP A 1 170 ? -8.153 -5.633 16.628 1.00 93.56 170 TRP A N 1
ATOM 1334 C CA . TRP A 1 170 ? -7.485 -4.360 16.383 1.00 93.56 170 TRP A CA 1
ATOM 1335 C C . TRP A 1 170 ? -7.491 -3.469 17.633 1.00 93.56 170 TRP A C 1
ATOM 1337 O O . TRP A 1 170 ? -6.434 -2.978 18.031 1.00 93.56 170 TRP A O 1
ATOM 1347 N N . LEU A 1 171 ? -8.643 -3.326 18.300 1.00 90.94 171 LEU A N 1
ATOM 1348 C CA . LEU A 1 171 ? -8.762 -2.585 19.559 1.00 90.94 171 LEU A CA 1
ATOM 1349 C C . LEU A 1 171 ? -7.851 -3.148 20.655 1.00 90.94 171 LEU A C 1
ATOM 1351 O O . LEU A 1 171 ? -7.238 -2.386 21.397 1.00 90.94 171 LEU A O 1
ATOM 1355 N N . ASP A 1 172 ? -7.752 -4.473 20.757 1.00 89.31 172 ASP A N 1
ATOM 1356 C CA . ASP A 1 172 ? -6.864 -5.147 21.704 1.00 89.31 172 ASP A CA 1
ATOM 1357 C C . ASP A 1 172 ? -5.396 -4.828 21.408 1.00 89.31 172 ASP A C 1
ATOM 1359 O O . ASP A 1 172 ? -4.642 -4.513 22.329 1.00 89.31 172 ASP A O 1
ATOM 1363 N N . GLY A 1 173 ? -5.002 -4.818 20.132 1.00 89.62 173 GLY A N 1
ATOM 1364 C CA . GLY A 1 173 ? -3.671 -4.383 19.707 1.00 89.62 173 GLY A CA 1
ATOM 1365 C C . GLY A 1 173 ? -3.377 -2.922 20.061 1.00 89.62 173 GLY A C 1
ATOM 1366 O O . GLY A 1 173 ? -2.320 -2.625 20.616 1.00 89.62 173 GLY A O 1
ATOM 1367 N N . GLN A 1 174 ? -4.321 -2.012 19.805 1.00 86.62 174 GLN A N 1
ATOM 1368 C CA . GLN A 1 174 ? -4.182 -0.592 20.153 1.00 86.62 174 GLN A CA 1
ATOM 1369 C C . GLN A 1 174 ? -4.092 -0.375 21.667 1.00 86.62 174 GLN A C 1
ATOM 1371 O O . GLN A 1 174 ? -3.256 0.392 22.144 1.00 86.62 174 GLN A O 1
ATOM 1376 N N . TRP A 1 175 ? -4.890 -1.106 22.447 1.00 84.31 175 TRP A N 1
ATOM 1377 C CA . TRP A 1 175 ? -4.848 -1.035 23.904 1.00 84.31 175 TRP A CA 1
ATOM 1378 C C . TRP A 1 175 ? -3.490 -1.467 24.469 1.00 84.31 175 TRP A C 1
ATOM 1380 O O . TRP A 1 175 ? -2.958 -0.808 25.363 1.00 84.31 175 TRP A O 1
ATOM 1390 N N . GLN A 1 176 ? -2.889 -2.531 23.922 1.00 82.94 176 GLN A N 1
ATOM 1391 C CA . GLN A 1 176 ? -1.544 -2.959 24.321 1.00 82.94 176 GLN A CA 1
ATOM 1392 C C . GLN A 1 176 ? -0.492 -1.888 24.022 1.00 82.94 176 GLN A C 1
ATOM 1394 O O . GLN A 1 176 ? 0.394 -1.672 24.844 1.00 82.94 176 GLN A O 1
ATOM 1399 N N . GLN A 1 177 ? -0.610 -1.170 22.900 1.00 82.38 177 GLN A N 1
ATOM 1400 C CA . GLN A 1 177 ? 0.302 -0.071 22.571 1.00 82.38 177 GLN A CA 1
ATOM 1401 C C . GLN A 1 177 ? 0.157 1.111 23.533 1.00 82.38 177 GLN A C 1
ATOM 1403 O O . GLN A 1 177 ? 1.160 1.634 24.012 1.00 82.38 177 GLN A O 1
ATOM 1408 N N . VAL A 1 178 ? -1.073 1.516 23.865 1.00 79.81 178 VAL A N 1
ATOM 1409 C CA . VAL A 1 178 ? -1.318 2.604 24.829 1.00 79.81 178 VAL A CA 1
ATOM 1410 C C . VAL A 1 178 ? -0.822 2.218 26.225 1.00 79.81 178 VAL A C 1
ATOM 1412 O O . VAL A 1 178 ? -0.171 3.019 26.898 1.00 79.81 178 VAL A O 1
ATOM 1415 N N . LYS A 1 179 ? -1.069 0.975 26.653 1.00 74.00 179 LYS A N 1
ATOM 1416 C CA . LYS A 1 179 ? -0.579 0.449 27.933 1.00 74.00 179 LYS A CA 1
ATOM 1417 C C . LYS A 1 179 ? 0.947 0.326 27.962 1.00 74.00 179 LYS A C 1
ATOM 1419 O O . LYS A 1 179 ? 1.552 0.666 28.975 1.00 74.00 179 LYS A O 1
ATOM 1424 N N . GLY A 1 180 ? 1.559 -0.123 26.867 1.00 68.50 180 GLY A N 1
ATOM 1425 C CA . GLY A 1 180 ? 3.011 -0.179 26.692 1.00 68.50 180 GLY A CA 1
ATOM 1426 C C . GLY A 1 180 ? 3.638 1.207 26.796 1.00 68.50 180 GLY A C 1
ATOM 1427 O O . GLY A 1 180 ? 4.492 1.419 27.647 1.00 68.50 180 GLY A O 1
ATOM 1428 N N . ARG A 1 181 ? 3.099 2.184 26.056 1.00 59.06 181 ARG A N 1
ATOM 1429 C CA . ARG A 1 181 ? 3.536 3.588 26.103 1.00 59.06 181 ARG A CA 1
ATOM 1430 C C . ARG A 1 181 ? 3.378 4.204 27.499 1.00 59.06 181 ARG A C 1
ATOM 1432 O O . ARG A 1 181 ? 4.198 5.016 27.918 1.00 59.06 181 ARG A O 1
ATOM 1439 N N . LYS A 1 182 ? 2.330 3.824 28.244 1.00 59.59 182 LYS A N 1
ATOM 1440 C CA . LYS A 1 182 ? 2.153 4.236 29.646 1.00 59.59 182 LYS A CA 1
ATOM 1441 C C . LYS A 1 182 ? 3.236 3.640 30.550 1.00 59.59 182 LYS A C 1
ATOM 1443 O O . LYS A 1 182 ? 3.789 4.371 31.363 1.00 59.59 182 LYS A O 1
ATOM 1448 N N . ARG A 1 183 ? 3.553 2.353 30.383 1.00 46.09 183 ARG A N 1
ATOM 1449 C CA . ARG A 1 183 ? 4.598 1.662 31.148 1.00 46.09 183 ARG A CA 1
ATOM 1450 C C . ARG A 1 183 ? 5.991 2.231 30.859 1.00 46.09 183 ARG A C 1
ATOM 1452 O O . ARG A 1 183 ? 6.725 2.490 31.799 1.00 46.09 183 ARG A O 1
ATOM 1459 N N . GLU A 1 184 ? 6.317 2.494 29.594 1.00 48.25 184 GLU A N 1
ATOM 1460 C CA . GLU A 1 184 ? 7.578 3.143 29.194 1.00 48.25 184 GLU A CA 1
ATOM 1461 C C . GLU A 1 184 ? 7.704 4.545 29.804 1.00 48.25 184 GLU A C 1
ATOM 1463 O O . GLU A 1 184 ? 8.730 4.884 30.383 1.00 48.25 184 GLU A O 1
ATOM 1468 N N . ARG A 1 185 ? 6.625 5.341 29.774 1.00 46.19 185 ARG A N 1
ATOM 1469 C CA . ARG A 1 185 ? 6.596 6.669 30.408 1.00 46.19 185 ARG A CA 1
ATOM 1470 C C . ARG A 1 185 ? 6.773 6.618 31.931 1.00 46.19 185 ARG A C 1
ATOM 1472 O O . ARG A 1 185 ? 7.307 7.564 32.502 1.00 46.19 185 ARG A O 1
ATOM 1479 N N . GLU A 1 186 ? 6.285 5.571 32.591 1.00 57.28 186 GLU A N 1
ATOM 1480 C CA . GLU A 1 186 ? 6.476 5.356 34.033 1.00 57.28 186 GLU A CA 1
ATOM 1481 C C . GLU A 1 186 ? 7.905 4.893 34.362 1.00 57.28 186 GLU A C 1
ATOM 1483 O O . GLU A 1 186 ? 8.436 5.274 35.401 1.00 57.28 186 GLU A O 1
ATOM 1488 N N . GLU A 1 187 ? 8.542 4.128 33.473 1.00 60.19 187 GLU A N 1
ATOM 1489 C CA . GLU A 1 187 ? 9.920 3.639 33.623 1.00 60.19 187 GLU A CA 1
ATOM 1490 C C . GLU A 1 187 ? 10.971 4.724 33.318 1.00 60.19 187 GLU A C 1
ATOM 1492 O O . GLU A 1 187 ? 12.011 4.783 33.971 1.00 60.19 187 GLU A O 1
ATOM 1497 N N . GLU A 1 188 ? 10.679 5.633 32.382 1.00 60.81 188 GLU A N 1
ATOM 1498 C CA . GLU A 1 188 ? 11.555 6.749 31.998 1.00 60.81 188 GLU A CA 1
ATOM 1499 C C . GLU A 1 188 ? 11.375 8.004 32.873 1.00 60.81 188 GLU A C 1
ATOM 1501 O O . GLU A 1 188 ? 12.154 8.952 32.769 1.00 60.81 188 GLU A O 1
ATOM 1506 N N . ALA A 1 189 ? 10.380 8.042 33.767 1.00 57.72 189 ALA A N 1
A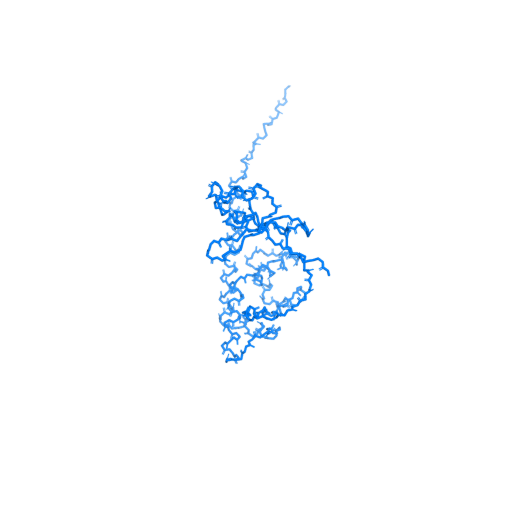TOM 1507 C CA . ALA A 1 189 ? 10.205 9.163 34.686 1.00 57.72 189 ALA A CA 1
ATOM 1508 C C . ALA A 1 189 ? 11.400 9.236 35.664 1.00 57.72 189 ALA A C 1
ATOM 1510 O O . ALA A 1 189 ? 11.527 8.372 36.538 1.00 57.72 189 ALA A O 1
ATOM 1511 N N . PRO A 1 190 ? 12.284 10.255 35.571 1.00 59.94 190 PRO A N 1
ATOM 1512 C CA . PRO A 1 190 ? 13.427 10.347 36.466 1.00 59.94 190 PRO A CA 1
ATOM 1513 C C . PRO A 1 190 ? 12.922 10.538 37.898 1.00 59.94 190 PRO A C 1
ATOM 1515 O O . PRO A 1 190 ? 12.069 11.393 38.153 1.00 59.94 190 PRO A O 1
ATOM 1518 N N . ALA A 1 191 ? 13.454 9.736 38.828 1.00 62.09 191 ALA A N 1
ATOM 1519 C CA . ALA A 1 191 ? 13.135 9.814 40.250 1.00 62.09 191 ALA A CA 1
ATOM 1520 C C . ALA A 1 191 ? 13.142 11.284 40.716 1.00 62.09 191 ALA A C 1
ATOM 1522 O O . ALA A 1 191 ? 14.092 12.007 40.394 1.00 62.09 191 ALA A O 1
ATOM 1523 N N . PRO A 1 192 ? 12.108 11.757 41.442 1.00 61.44 192 PRO A N 1
ATOM 1524 C CA . PRO A 1 192 ? 12.024 13.154 41.841 1.00 61.44 192 PRO A CA 1
ATOM 1525 C C . PRO A 1 192 ? 13.253 13.499 42.681 1.00 61.44 192 PRO A C 1
ATOM 1527 O O . PRO A 1 192 ? 13.415 13.024 43.805 1.00 61.44 192 PRO A O 1
ATOM 1530 N N . THR A 1 193 ? 14.151 14.313 42.125 1.00 58.78 193 THR A N 1
ATOM 1531 C CA . THR A 1 193 ? 15.334 14.774 42.843 1.00 58.78 193 THR A CA 1
ATOM 1532 C C . THR A 1 193 ? 14.865 15.671 43.983 1.00 58.78 193 THR A C 1
ATOM 1534 O O . THR A 1 193 ? 14.333 16.765 43.783 1.00 58.78 193 THR A O 1
ATOM 1537 N N . ALA A 1 194 ? 15.003 15.166 45.209 1.00 57.16 194 ALA A N 1
ATOM 1538 C CA . ALA A 1 194 ? 14.655 15.883 46.422 1.00 57.16 194 ALA A CA 1
ATOM 1539 C C . ALA A 1 194 ? 15.422 17.216 46.464 1.00 57.16 194 ALA A C 1
ATOM 1541 O O . ALA A 1 194 ? 16.644 17.247 46.629 1.00 57.16 194 ALA A O 1
ATOM 1542 N N . LYS A 1 195 ? 14.708 18.336 46.302 1.00 57.03 195 LYS A N 1
ATOM 1543 C CA . LYS A 1 195 ? 15.269 19.677 46.489 1.00 57.03 195 LYS A CA 1
ATOM 1544 C C . LYS A 1 195 ? 15.739 19.791 47.941 1.00 57.03 195 LYS A C 1
ATOM 1546 O O . LYS A 1 195 ? 14.916 19.799 48.853 1.00 57.03 195 LYS A O 1
ATOM 1551 N N . LYS A 1 196 ? 17.057 19.876 48.169 1.00 53.94 196 LYS A N 1
ATOM 1552 C CA . LYS A 1 196 ? 17.618 20.172 49.495 1.00 53.94 196 LYS A CA 1
ATOM 1553 C C . LYS A 1 196 ? 17.076 21.522 49.967 1.00 53.94 196 LYS A C 1
ATOM 1555 O O . LYS A 1 196 ? 17.374 22.558 49.374 1.00 53.94 196 LYS A O 1
ATOM 1560 N N . ALA A 1 197 ? 16.274 21.494 51.029 1.00 55.34 197 ALA A N 1
ATOM 1561 C CA . ALA A 1 197 ? 15.820 22.682 51.732 1.00 55.34 197 ALA A CA 1
ATOM 1562 C C . ALA A 1 197 ? 17.042 23.464 52.240 1.00 55.34 197 ALA A C 1
ATOM 1564 O O . ALA A 1 197 ? 17.859 22.951 53.007 1.00 55.34 197 ALA A O 1
ATOM 1565 N N . LYS A 1 198 ? 17.181 24.705 51.773 1.00 51.41 198 LYS A N 1
ATOM 1566 C CA . LYS A 1 198 ? 18.213 25.647 52.201 1.00 51.41 198 LYS A CA 1
ATOM 1567 C C . LYS A 1 198 ? 17.879 26.072 53.636 1.00 51.41 198 LYS A C 1
ATOM 1569 O O . LYS A 1 198 ? 16.994 26.894 53.846 1.00 51.41 198 LYS A O 1
ATOM 1574 N N . LYS A 1 199 ? 18.531 25.449 54.622 1.00 49.06 199 LYS A N 1
ATOM 1575 C CA . LYS A 1 199 ? 18.450 25.843 56.033 1.00 49.06 199 LYS A CA 1
ATOM 1576 C C . LYS A 1 199 ? 19.205 27.165 56.175 1.00 49.06 199 LYS A C 1
ATOM 1578 O O . LYS A 1 199 ? 20.420 27.188 56.009 1.00 49.06 199 LYS A O 1
ATOM 1583 N N . GLY A 1 200 ? 18.462 28.254 56.364 1.00 51.62 200 GLY A N 1
ATOM 1584 C CA . GLY A 1 200 ? 19.029 29.562 56.671 1.00 51.62 200 GLY A CA 1
ATOM 1585 C C . GLY A 1 200 ? 19.759 29.516 58.010 1.00 51.62 200 GLY A C 1
ATOM 1586 O O . GLY A 1 200 ? 19.231 28.971 58.981 1.00 51.62 200 GLY A O 1
ATOM 1587 N N . SER A 1 201 ? 20.969 30.062 58.017 1.00 45.84 201 SER A N 1
ATOM 1588 C CA . SER A 1 201 ? 21.713 30.509 59.188 1.00 45.84 201 SER A CA 1
ATOM 1589 C C . SER A 1 201 ? 22.481 31.762 58.809 1.00 45.84 201 SER A C 1
ATOM 1591 O O . SER A 1 201 ? 22.765 31.921 57.598 1.00 45.84 201 SER A O 1
#

Secondary structure (DSSP, 8-state):
-PPPEE-TTT-PEEPTT-SEEEE-TTS-EEEESSHHHHIIIIIS---GGG-TTSHHHHHHTT---S-------------------EE----GGGS-HHHHHHHHHHH-TT--HHHHHHHHHHHHTSHHHHHHHHHHHHHHHTTS---EE-HHHHHHHHHSHHHHHHHHHHHHHHHHHHHHHHHHHHHSS------------

Foldseek 3Di:
DFDWDAAPQQRDIADGVAWDWDADPVRDIGTHNDPVRVCCCPVVVDHSCPPCNGVNVCVNVVNDDVPDDDDDDDDDDDDDDPLPQAEPEDAQPRPDPVLLVVLCVQLHPPDDSVVSRVLVVVLCPDPLNVVQLCVVVCVVVPPDPRNYHDNVSVVVSCPDPSNVVSSVVSSVVSSVVSVVVVVVCVVPPPDPDPDPDDDDD

pLDDT: mean 77.76, std 17.6, range [32.94, 96.0]

Radius of gyration: 27.14 Å; Cα contacts (8 Å, |Δi|>4): 172; chains: 1; bounding box: 57×45×87 Å

Nearest PDB structures (foldseek):
  7f5s-assembly1_LW  TM=7.946E-01  e=1.274E-05  Homo sapiens
  8v84-assembly1_u  TM=7.671E-01  e=7.929E-05  Saccharomyces cerevisiae BY4741
  8k2c-assembly1_LW  TM=4.944E-01  e=4.959E-06  Homo sapiens
  7zw0-assembly1_LZ  TM=4.803E-01  e=8.432E-06  Saccharomyces cerevisiae W303
  4v7e-assembly1_CW  TM=5.577E-01  e=7.908E-04  Triticum aestivum

Sequence (201 aa):
MPTRRSCSFCGNEIEPGTGKMFIRKDGTVFLFCSHKCQSNMLKLGRVPRWTPWTQAFRRAAGRVTEEAVVVTEEAPVLAEGAAEVTIETPRGKDIPADLSDLIDKRLGPDLSRGNLERYFSDFVSGDTFRTSILGWTKKKHGAKPVTHVEKAEFLAWKDSPEGRRVFKSWLDGQWQQVKGRKREREEEAPAPTAKKAKKGS

Mean predicted aligned error: 17.74 Å

Solvent-accessible surface area (backbone atoms only — not comparable to full-atom values): 12365 Å² total; per-residue (Å²): 131,83,71,83,42,62,14,72,48,44,58,49,78,27,59,71,99,57,55,50,82,46,71,46,99,87,65,54,76,39,36,27,58,44,71,69,45,45,43,38,46,73,74,66,64,50,55,36,65,78,33,80,89,16,49,48,15,27,56,75,68,71,52,75,73,84,87,81,80,81,88,78,91,81,85,86,87,80,92,82,83,81,76,77,59,47,68,49,70,64,63,75,91,57,49,56,64,72,60,53,52,53,48,28,69,66,75,39,78,84,58,53,71,71,56,51,48,46,54,52,49,56,48,68,72,30,66,72,47,51,55,49,54,54,52,51,49,39,69,74,60,48,95,54,84,74,56,64,42,51,54,68,54,52,54,57,41,51,74,31,75,65,36,46,48,53,54,49,55,52,51,53,53,52,38,51,51,56,52,47,54,50,50,51,53,62,71,67,52,74,77,82,76,78,76,78,79,83,79,85,129